Protein AF-D8M605-F1 (afdb_monomer_lite)

Sequence (343 aa):
MASWNVVLSNTRIIENRLQSKLQLYSSAIRNFDISCPNIEKQSEDIENMCESIQTMIRNYVTSLDELVKIADYQADPKYNSIIERQKAVLVDFRKDFNRINDILSLKRERQQLLHPQHVHSFSIDCFLFLISSMSSEDSDVKALLKERGAVHASLQMADSYLDRAAESHSLLVNQRKRLESSRSKVLSVFTRLPMVNELMRKIGDKKTRDNLIVAVVMACCIFFCIWYILHSLLFYTNMRQIAYYTSQEQINDVAFHRLDQLPDSLRNHFVRLVHFGPIVDQTGQMDLHSPQSLKVLSSHRDQRGNLHNSRLALDQSLVVLEICQMSRFHASHRCLGTRNMAS

Structure (mmCIF, N/CA/C/O backbone):
data_AF-D8M605-F1
#
_entry.id   AF-D8M605-F1
#
loop_
_atom_site.group_PDB
_atom_site.id
_atom_site.type_symbol
_atom_site.label_atom_id
_atom_site.label_alt_id
_atom_site.label_comp_id
_atom_site.label_asym_id
_atom_site.label_entity_id
_atom_site.label_seq_id
_atom_site.pdbx_PDB_ins_code
_atom_site.Cartn_x
_atom_site.Cartn_y
_atom_site.Cartn_z
_atom_site.occupancy
_atom_site.B_iso_or_equiv
_atom_site.auth_seq_id
_atom_site.auth_comp_id
_atom_site.auth_asym_id
_atom_site.auth_atom_id
_atom_site.pdbx_PDB_model_num
ATOM 1 N N . MET A 1 1 ? 13.457 -9.485 33.487 1.00 49.69 1 MET A N 1
ATOM 2 C CA . MET A 1 1 ? 12.447 -9.122 32.468 1.00 49.69 1 MET A CA 1
ATOM 3 C C . MET A 1 1 ? 12.693 -7.675 32.084 1.00 49.69 1 MET A C 1
ATOM 5 O O . MET A 1 1 ? 12.808 -6.852 32.986 1.00 49.69 1 MET A O 1
ATOM 9 N N . ALA A 1 2 ? 12.905 -7.377 30.799 1.00 65.62 2 ALA A N 1
ATOM 10 C CA . ALA A 1 2 ? 13.157 -6.005 30.361 1.00 65.62 2 ALA A CA 1
ATOM 11 C C . ALA A 1 2 ? 11.933 -5.130 30.667 1.00 65.62 2 ALA A C 1
ATOM 13 O O . ALA A 1 2 ? 10.797 -5.552 30.463 1.00 65.62 2 ALA A O 1
ATOM 14 N N . SER A 1 3 ? 12.160 -3.924 31.189 1.00 82.62 3 SER A N 1
ATOM 15 C CA . SER A 1 3 ? 11.076 -2.969 31.432 1.00 82.62 3 SER A CA 1
ATOM 16 C C . SER A 1 3 ? 10.452 -2.557 30.096 1.00 82.62 3 SER A C 1
ATOM 18 O O . SER A 1 3 ? 11.183 -2.232 29.160 1.00 82.62 3 SER A O 1
ATOM 20 N N . TRP A 1 4 ? 9.117 -2.516 30.017 1.00 85.06 4 TRP A N 1
ATOM 21 C CA . TRP A 1 4 ? 8.347 -2.047 28.852 1.00 85.06 4 TRP A CA 1
ATOM 22 C C . TRP A 1 4 ? 8.935 -0.776 28.218 1.00 85.06 4 TRP A C 1
ATOM 24 O O . TRP A 1 4 ? 9.101 -0.679 27.003 1.00 85.06 4 TRP A O 1
ATOM 34 N N . ASN A 1 5 ? 9.317 0.189 29.059 1.00 87.19 5 ASN A N 1
ATOM 35 C CA . ASN A 1 5 ? 9.860 1.469 28.613 1.00 87.19 5 ASN A CA 1
ATOM 36 C C . ASN A 1 5 ? 11.203 1.332 27.882 1.00 87.19 5 ASN A C 1
ATOM 38 O O . ASN A 1 5 ? 11.481 2.114 26.976 1.00 87.19 5 ASN A O 1
ATOM 42 N N . VAL A 1 6 ? 12.017 0.339 28.250 1.00 88.75 6 VAL A N 1
ATOM 43 C CA . VAL A 1 6 ? 13.312 0.057 27.612 1.00 88.75 6 VAL A CA 1
ATOM 44 C C . VAL A 1 6 ? 13.105 -0.558 26.231 1.00 88.75 6 VAL A C 1
ATOM 46 O O . VAL A 1 6 ? 13.770 -0.171 25.274 1.00 88.75 6 VAL A O 1
ATOM 49 N N . VAL A 1 7 ? 12.147 -1.475 26.095 1.00 87.50 7 VAL A N 1
ATOM 50 C CA . VAL A 1 7 ? 11.837 -2.082 24.793 1.00 87.50 7 VAL A CA 1
ATOM 51 C C . VAL A 1 7 ? 11.191 -1.047 23.865 1.00 87.50 7 VAL A C 1
ATOM 53 O O . VAL A 1 7 ? 11.544 -0.961 22.689 1.00 87.50 7 VAL A O 1
ATOM 56 N N . LEU A 1 8 ? 10.316 -0.184 24.391 1.00 87.69 8 LEU A N 1
ATOM 57 C CA . LEU A 1 8 ? 9.688 0.883 23.612 1.00 87.69 8 LEU A CA 1
ATOM 58 C C . LEU A 1 8 ? 10.700 1.946 23.162 1.00 87.69 8 LEU A C 1
ATOM 60 O O . LEU A 1 8 ? 10.629 2.415 22.026 1.00 87.69 8 LEU A O 1
ATOM 64 N N . SER A 1 9 ? 11.647 2.332 24.022 1.00 90.06 9 SER A N 1
ATOM 65 C CA . SER A 1 9 ? 12.699 3.278 23.638 1.00 90.06 9 SER A CA 1
ATOM 66 C C . SER A 1 9 ? 13.622 2.679 22.577 1.00 90.06 9 SER A C 1
ATOM 68 O O . SER A 1 9 ? 13.905 3.347 21.583 1.00 90.06 9 SER A O 1
ATOM 70 N N . ASN A 1 10 ? 14.001 1.406 22.718 1.00 89.50 10 ASN A N 1
ATOM 71 C CA . ASN A 1 10 ? 14.773 0.687 21.708 1.00 89.50 10 ASN A CA 1
ATOM 72 C C . ASN A 1 10 ? 14.023 0.610 20.366 1.00 89.50 10 ASN A C 1
ATOM 74 O O . ASN A 1 10 ? 14.581 0.935 19.320 1.00 89.50 10 ASN A O 1
ATOM 78 N N . THR A 1 11 ? 12.728 0.288 20.401 1.00 89.75 11 THR A N 1
ATOM 79 C CA . THR A 1 11 ? 11.861 0.239 19.212 1.00 89.75 11 THR A CA 1
ATOM 80 C C . THR A 1 11 ? 11.834 1.590 18.488 1.00 89.75 11 THR A C 1
ATOM 82 O O . THR A 1 11 ? 12.032 1.644 17.276 1.00 89.75 11 THR A O 1
ATOM 85 N N . ARG A 1 12 ? 11.709 2.705 19.222 1.00 90.62 12 ARG A N 1
ATOM 86 C CA . ARG A 1 12 ? 11.755 4.067 18.650 1.00 90.62 12 ARG A CA 1
ATOM 87 C C . ARG A 1 12 ? 13.121 4.435 18.067 1.00 90.62 12 ARG A C 1
ATOM 89 O O . ARG A 1 12 ? 13.201 5.151 17.073 1.00 90.62 12 ARG A O 1
ATOM 96 N N . ILE A 1 13 ? 14.212 3.966 18.672 1.00 92.31 13 ILE A N 1
ATOM 97 C CA . ILE A 1 13 ? 15.561 4.169 18.125 1.00 92.31 13 ILE A CA 1
ATOM 98 C C . ILE A 1 13 ? 15.696 3.429 16.790 1.00 92.31 13 ILE A C 1
ATOM 100 O O . ILE A 1 13 ? 16.228 3.991 15.832 1.00 92.31 13 ILE A O 1
ATOM 104 N N . ILE A 1 14 ? 15.196 2.193 16.707 1.00 91.06 14 ILE A N 1
ATOM 105 C CA . ILE A 1 14 ? 15.191 1.413 15.465 1.00 91.06 14 ILE A CA 1
ATOM 106 C C . ILE A 1 14 ? 14.318 2.098 14.403 1.00 91.06 14 ILE A C 1
ATOM 108 O O . ILE A 1 14 ? 14.777 2.247 13.274 1.00 91.06 14 ILE A O 1
ATOM 112 N N . GLU A 1 15 ? 13.127 2.586 14.767 1.00 92.56 15 GLU A N 1
ATOM 113 C CA . GLU A 1 15 ? 12.230 3.372 13.899 1.00 92.56 15 GLU A CA 1
ATOM 114 C C . GLU A 1 15 ? 12.955 4.577 13.275 1.00 92.56 15 GLU A C 1
ATOM 116 O O . GLU A 1 15 ? 13.012 4.703 12.051 1.00 92.56 15 GLU A O 1
ATOM 121 N N . ASN A 1 16 ? 13.601 5.411 14.095 1.00 94.38 16 ASN A N 1
ATOM 122 C CA . ASN A 1 16 ? 14.332 6.587 13.612 1.00 94.38 16 ASN A CA 1
ATOM 123 C C . ASN A 1 16 ? 15.490 6.209 12.676 1.00 94.38 16 ASN A C 1
ATOM 125 O O . ASN A 1 16 ? 15.710 6.847 11.646 1.00 94.38 16 ASN A O 1
ATOM 129 N N . ARG A 1 17 ? 16.241 5.153 13.011 1.00 93.06 17 ARG A N 1
ATOM 130 C CA . ARG A 1 17 ? 17.347 4.672 12.166 1.00 93.06 17 ARG A CA 1
ATOM 131 C C . ARG A 1 17 ? 16.836 4.124 10.836 1.00 93.06 17 ARG A C 1
ATOM 133 O O . ARG A 1 17 ? 17.469 4.358 9.806 1.00 93.06 17 ARG A O 1
ATOM 140 N N . LEU A 1 18 ? 15.705 3.422 10.854 1.00 93.25 18 LEU A N 1
ATOM 141 C CA . LEU A 1 18 ? 15.059 2.883 9.664 1.00 93.25 18 LEU A CA 1
ATOM 142 C C . LEU A 1 18 ? 14.582 4.010 8.744 1.00 93.25 18 LEU A C 1
ATOM 144 O O . LEU A 1 18 ? 14.867 3.973 7.549 1.00 93.25 18 LEU A O 1
ATOM 148 N N . GLN A 1 19 ? 13.956 5.046 9.303 1.00 94.31 19 GLN A N 1
ATOM 149 C CA . GLN A 1 19 ? 13.522 6.220 8.549 1.00 94.31 19 GLN A CA 1
ATOM 150 C C . GLN A 1 19 ? 14.700 6.930 7.866 1.00 94.31 19 GLN A C 1
ATOM 152 O O . GLN A 1 19 ? 14.645 7.185 6.661 1.00 94.31 19 GLN A O 1
ATOM 157 N N . SER A 1 20 ? 15.794 7.183 8.589 1.00 93.44 20 SER A N 1
ATOM 158 C CA . SER A 1 20 ? 16.991 7.806 8.010 1.00 93.44 20 SER A CA 1
ATOM 159 C C . SER A 1 20 ? 17.604 6.954 6.896 1.00 93.44 20 SER A C 1
ATOM 161 O O . SER A 1 20 ? 17.933 7.478 5.832 1.00 93.44 20 SER A O 1
ATOM 163 N N . LYS A 1 21 ? 17.719 5.629 7.080 1.00 91.56 21 LYS A N 1
ATOM 164 C CA . LYS A 1 21 ? 18.246 4.755 6.019 1.00 91.56 21 LYS A CA 1
ATOM 165 C C . LYS A 1 21 ? 17.322 4.672 4.808 1.00 91.56 21 LYS A C 1
ATOM 167 O O . LYS A 1 21 ? 17.828 4.642 3.694 1.00 91.56 21 LYS A O 1
ATOM 172 N N . LEU A 1 22 ? 16.002 4.683 4.989 1.00 92.50 22 LEU A N 1
ATOM 173 C CA . LEU A 1 22 ? 15.051 4.724 3.872 1.00 92.50 22 LEU A CA 1
ATOM 174 C C . LEU A 1 22 ? 15.168 6.023 3.066 1.00 92.50 22 LEU A C 1
ATOM 176 O O . LEU A 1 22 ? 15.086 5.990 1.838 1.00 92.50 22 LEU A O 1
ATOM 180 N N . GLN A 1 23 ? 15.413 7.158 3.725 1.00 93.06 23 GLN A N 1
ATOM 181 C CA . GLN A 1 23 ? 15.676 8.424 3.036 1.00 93.06 23 GLN A CA 1
ATOM 182 C C . GLN A 1 23 ? 16.974 8.368 2.226 1.00 93.06 23 GLN A C 1
ATOM 184 O O . GLN A 1 23 ? 16.974 8.749 1.053 1.00 93.06 23 GLN A O 1
ATOM 189 N N . LEU A 1 24 ? 18.050 7.838 2.817 1.00 89.81 24 LEU A N 1
ATOM 190 C CA . LEU A 1 24 ? 19.321 7.637 2.119 1.00 89.81 24 LEU A CA 1
ATOM 191 C C . LEU A 1 24 ? 19.155 6.690 0.928 1.00 89.81 24 LEU A C 1
ATOM 193 O O . LEU A 1 24 ? 19.567 7.033 -0.174 1.00 89.81 24 LEU A O 1
ATOM 197 N N . TYR A 1 25 ? 18.459 5.571 1.111 1.00 91.25 25 TYR A N 1
ATOM 198 C CA . TYR A 1 25 ? 18.169 4.602 0.056 1.00 91.25 25 TYR A CA 1
ATOM 199 C C . TYR A 1 25 ? 17.346 5.215 -1.085 1.00 91.25 25 TYR A C 1
ATOM 201 O O . TYR A 1 25 ? 17.694 5.088 -2.256 1.00 91.25 25 TYR A O 1
ATOM 209 N N . SER A 1 26 ? 16.307 5.988 -0.756 1.00 92.06 26 SER A N 1
ATOM 210 C CA . SER A 1 26 ? 15.530 6.749 -1.739 1.00 92.06 26 SER A CA 1
ATOM 211 C C . SER A 1 26 ? 16.385 7.764 -2.506 1.00 92.06 26 SER A C 1
ATOM 213 O O . SER A 1 26 ? 16.163 7.978 -3.700 1.00 92.06 26 SER A O 1
ATOM 215 N N . SER A 1 27 ? 17.337 8.419 -1.836 1.00 89.62 27 SER A N 1
ATOM 216 C CA . SER A 1 27 ? 18.244 9.380 -2.472 1.00 89.62 27 SER A CA 1
ATOM 217 C C . SER A 1 27 ? 19.280 8.690 -3.366 1.00 89.62 27 SER A C 1
ATOM 219 O O . SER A 1 27 ? 19.490 9.131 -4.493 1.00 89.62 27 SER A O 1
ATOM 221 N N . ALA A 1 28 ? 19.826 7.553 -2.924 1.00 86.31 28 ALA A N 1
ATOM 222 C CA . ALA A 1 28 ? 20.747 6.724 -3.692 1.00 86.31 28 ALA A CA 1
ATOM 223 C C . ALA A 1 28 ? 20.078 6.227 -4.978 1.00 86.31 28 ALA A C 1
ATOM 225 O O . ALA A 1 28 ? 20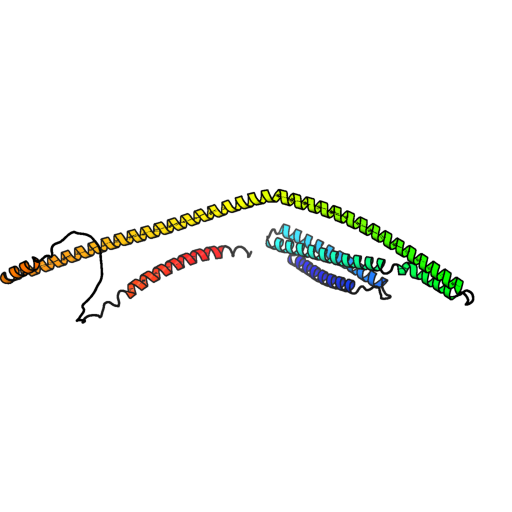.619 6.391 -6.064 1.00 86.31 28 ALA A O 1
ATOM 226 N N . ILE A 1 29 ? 18.837 5.745 -4.882 1.00 86.12 29 ILE A N 1
ATOM 227 C CA . ILE A 1 29 ? 18.073 5.295 -6.050 1.00 86.12 29 ILE A CA 1
ATOM 228 C C . ILE A 1 29 ? 17.719 6.451 -6.975 1.00 86.12 29 ILE A C 1
ATOM 230 O O . ILE A 1 29 ? 17.700 6.262 -8.187 1.00 86.12 29 ILE A O 1
ATOM 234 N N . ARG A 1 30 ? 17.443 7.654 -6.462 1.00 83.94 30 ARG A N 1
ATOM 235 C CA . ARG A 1 30 ? 17.216 8.830 -7.318 1.00 83.94 30 ARG A CA 1
ATOM 236 C C . ARG A 1 30 ? 18.465 9.195 -8.116 1.00 83.94 30 ARG A C 1
ATOM 238 O O . ARG A 1 30 ? 18.337 9.369 -9.325 1.00 83.94 30 ARG A O 1
ATOM 245 N N . ASN A 1 31 ? 19.619 9.215 -7.454 1.00 79.44 31 ASN A N 1
ATOM 246 C CA . ASN A 1 31 ? 20.921 9.558 -8.031 1.00 79.44 31 ASN A CA 1
ATOM 247 C C . ASN A 1 31 ? 21.552 8.429 -8.853 1.00 79.44 31 ASN A C 1
ATOM 249 O O . ASN A 1 31 ? 22.548 8.664 -9.525 1.00 79.44 31 ASN A O 1
ATOM 253 N N . PHE A 1 32 ? 20.976 7.226 -8.807 1.00 73.12 32 PHE A N 1
ATOM 254 C CA . PHE A 1 32 ? 21.374 6.108 -9.647 1.00 73.12 32 PHE A CA 1
ATOM 255 C C . PHE A 1 32 ? 21.159 6.468 -11.124 1.00 73.12 32 PHE A C 1
ATOM 257 O O . PHE A 1 32 ? 20.028 6.416 -11.636 1.00 73.12 32 PHE A O 1
ATOM 264 N N . ASP A 1 33 ? 22.260 6.871 -11.757 1.00 64.88 33 ASP A N 1
ATOM 265 C CA . ASP A 1 33 ? 22.427 7.124 -13.183 1.00 64.88 33 ASP A CA 1
ATOM 266 C C . ASP A 1 33 ? 23.610 6.284 -13.685 1.00 64.88 33 ASP A C 1
ATOM 268 O O . ASP A 1 33 ? 24.714 6.316 -13.138 1.00 64.88 33 ASP A O 1
ATOM 272 N N . ILE A 1 34 ? 23.339 5.487 -14.713 1.00 58.81 34 ILE A N 1
ATOM 273 C CA . ILE A 1 34 ? 24.230 4.456 -15.257 1.00 58.81 34 ILE A CA 1
ATOM 274 C C . ILE A 1 34 ? 25.193 5.034 -16.309 1.00 58.81 34 ILE A C 1
ATOM 276 O O . ILE A 1 34 ? 26.087 4.339 -16.772 1.00 58.81 34 ILE A O 1
ATOM 280 N N . SER A 1 35 ? 25.101 6.331 -16.624 1.00 59.00 35 SER A N 1
ATOM 281 C CA . SER A 1 35 ? 26.030 7.005 -17.550 1.00 59.00 35 SER A CA 1
ATOM 282 C C . SER A 1 35 ? 27.458 7.190 -16.995 1.00 59.00 35 SER A C 1
ATOM 284 O O . SER A 1 35 ? 28.345 7.648 -17.711 1.00 59.00 35 SER A O 1
ATOM 286 N N . CYS A 1 36 ? 27.701 6.853 -15.723 1.00 50.09 36 CYS A N 1
ATOM 287 C CA . CYS A 1 36 ? 29.002 6.990 -15.065 1.00 50.09 36 CYS A CA 1
ATOM 288 C C . CYS A 1 36 ? 29.782 5.660 -15.072 1.00 50.09 36 CYS A C 1
ATOM 290 O O . CYS A 1 36 ? 29.192 4.628 -14.776 1.00 50.09 36 CYS A O 1
ATOM 292 N N . PRO A 1 37 ? 31.114 5.652 -15.265 1.00 54.44 37 PRO A N 1
ATOM 293 C CA . PRO A 1 37 ? 31.939 4.436 -15.402 1.00 54.44 37 PRO A CA 1
ATOM 294 C C . PRO A 1 37 ? 32.063 3.559 -14.133 1.00 54.44 37 PRO A C 1
ATOM 296 O O . PRO A 1 37 ? 32.884 2.650 -14.089 1.00 54.44 37 PRO A O 1
ATOM 299 N N . ASN A 1 38 ? 31.271 3.814 -13.087 1.00 61.34 38 ASN A N 1
ATOM 300 C CA . ASN A 1 38 ? 31.336 3.145 -11.782 1.00 61.34 38 ASN A CA 1
ATOM 301 C C . ASN A 1 38 ? 30.000 2.463 -11.412 1.00 61.34 38 ASN A C 1
ATOM 303 O O . ASN A 1 38 ? 29.504 2.613 -10.293 1.00 61.34 38 ASN A O 1
ATOM 307 N N . ILE A 1 39 ? 29.382 1.776 -12.379 1.00 65.94 39 ILE A N 1
ATOM 308 C CA . ILE A 1 39 ? 28.058 1.136 -12.247 1.00 65.94 39 ILE A CA 1
ATOM 309 C C . ILE A 1 39 ? 28.094 -0.020 -11.239 1.00 65.94 39 ILE A C 1
ATOM 311 O O . ILE A 1 39 ? 27.183 -0.151 -10.426 1.00 65.94 39 ILE A O 1
ATOM 315 N N . GLU A 1 40 ? 29.152 -0.833 -11.271 1.00 68.56 40 GLU A N 1
ATOM 316 C CA . GLU A 1 40 ? 29.267 -2.051 -10.459 1.00 68.56 40 GLU A CA 1
ATOM 317 C C . GLU A 1 40 ? 29.296 -1.727 -8.959 1.00 68.56 40 GLU A C 1
ATOM 319 O O . GLU A 1 40 ? 28.450 -2.222 -8.214 1.00 68.56 40 GLU A O 1
ATOM 324 N N . LYS A 1 41 ? 30.143 -0.773 -8.540 1.00 73.62 41 LYS A N 1
ATOM 325 C CA . LYS A 1 41 ? 30.216 -0.322 -7.138 1.00 73.62 41 LYS A CA 1
ATOM 326 C C . LYS A 1 41 ? 28.923 0.341 -6.658 1.00 73.62 41 LYS A C 1
ATOM 328 O O . LYS A 1 41 ? 28.468 0.059 -5.559 1.00 73.62 41 LYS A O 1
ATOM 333 N N . GLN A 1 42 ? 28.289 1.180 -7.485 1.00 74.81 42 GLN A N 1
ATOM 334 C CA . GLN A 1 42 ? 26.993 1.775 -7.124 1.00 74.81 42 GLN A CA 1
ATOM 335 C C . GLN A 1 42 ? 25.890 0.721 -6.971 1.00 74.81 42 GLN A C 1
ATOM 337 O O . GLN A 1 42 ? 25.014 0.877 -6.123 1.00 74.81 42 GLN A O 1
ATOM 342 N N . SER A 1 43 ? 25.908 -0.336 -7.789 1.00 77.06 43 SER A N 1
ATOM 343 C CA . SER A 1 43 ? 24.935 -1.423 -7.666 1.00 77.06 43 SER A CA 1
ATOM 344 C C . SER A 1 43 ? 25.132 -2.215 -6.371 1.00 77.06 43 SER A C 1
ATOM 346 O O . SER A 1 43 ? 24.156 -2.480 -5.671 1.00 77.06 43 SER A O 1
ATOM 348 N N . GLU A 1 44 ? 26.387 -2.479 -6.004 1.00 81.12 44 GLU A N 1
ATOM 349 C CA . GLU A 1 44 ? 26.759 -3.169 -4.769 1.00 81.12 44 GLU A CA 1
ATOM 350 C C . GLU A 1 44 ? 26.365 -2.344 -3.531 1.00 81.12 44 GLU A C 1
ATOM 352 O O . GLU A 1 44 ? 25.748 -2.863 -2.603 1.00 81.12 44 GLU A O 1
ATOM 357 N N . ASP A 1 45 ? 26.606 -1.029 -3.544 1.00 84.56 45 ASP A N 1
ATOM 358 C CA . ASP A 1 45 ? 26.212 -0.123 -2.458 1.00 84.56 45 ASP A CA 1
ATOM 359 C C . ASP A 1 45 ? 24.688 -0.095 -2.232 1.00 84.56 45 ASP A C 1
ATOM 361 O O . ASP A 1 45 ? 24.213 -0.085 -1.090 1.00 84.56 45 ASP A O 1
ATOM 365 N N . ILE A 1 46 ? 23.900 -0.110 -3.313 1.00 86.06 46 ILE A N 1
ATOM 366 C CA . ILE A 1 46 ? 22.431 -0.143 -3.252 1.00 86.06 46 ILE A CA 1
ATOM 367 C C . ILE A 1 46 ? 21.939 -1.487 -2.700 1.00 86.06 46 ILE A C 1
ATOM 369 O O . ILE A 1 46 ? 21.019 -1.513 -1.876 1.00 86.06 46 ILE A O 1
ATOM 373 N N . GLU A 1 47 ? 22.549 -2.596 -3.112 1.00 87.44 47 GLU A N 1
ATOM 374 C CA . GLU A 1 47 ? 22.203 -3.937 -2.631 1.00 87.44 47 GLU A CA 1
ATOM 375 C C . GLU A 1 47 ? 22.561 -4.114 -1.148 1.00 87.44 47 GLU A C 1
ATOM 377 O O . GLU A 1 47 ? 21.716 -4.551 -0.359 1.00 87.44 47 GLU A O 1
ATOM 382 N N . ASN A 1 48 ? 23.727 -3.624 -0.726 1.00 89.62 48 ASN A N 1
ATOM 383 C CA . ASN A 1 48 ? 24.138 -3.574 0.678 1.00 89.62 48 ASN A CA 1
ATOM 384 C C . ASN A 1 48 ? 23.168 -2.738 1.534 1.00 89.62 48 ASN A C 1
ATOM 386 O O . ASN A 1 48 ? 22.786 -3.133 2.642 1.00 89.62 48 ASN A O 1
ATOM 390 N N . MET A 1 49 ? 22.711 -1.585 1.029 1.00 88.88 49 MET A N 1
ATOM 391 C CA . MET A 1 49 ? 21.683 -0.781 1.702 1.00 88.88 49 MET A CA 1
ATOM 392 C C . MET A 1 49 ? 20.348 -1.527 1.816 1.00 88.88 49 MET A C 1
ATOM 394 O O . MET A 1 49 ? 19.703 -1.462 2.868 1.00 88.88 49 MET A O 1
ATOM 398 N N . CYS A 1 50 ? 19.943 -2.249 0.769 1.00 90.12 50 CYS A N 1
ATOM 399 C CA . CYS A 1 50 ? 18.723 -3.050 0.747 1.00 90.12 50 CYS A CA 1
ATOM 400 C C . CYS A 1 50 ? 18.753 -4.143 1.827 1.00 90.12 50 CYS A C 1
ATOM 402 O O . CYS A 1 50 ? 17.834 -4.229 2.649 1.00 90.12 50 CYS A O 1
ATOM 404 N N . GLU A 1 51 ? 19.838 -4.915 1.906 1.00 92.00 51 GLU A N 1
ATOM 405 C CA . GLU A 1 51 ? 20.014 -5.945 2.934 1.00 92.00 51 GLU A CA 1
ATOM 406 C C . GLU A 1 51 ? 20.044 -5.338 4.348 1.00 92.00 51 GLU A C 1
ATOM 408 O O . GLU A 1 51 ? 19.383 -5.819 5.278 1.00 92.00 51 GLU A O 1
ATOM 413 N N . SER A 1 52 ? 20.730 -4.205 4.511 1.00 92.00 52 SER A N 1
ATOM 414 C CA . SER A 1 52 ? 20.786 -3.477 5.780 1.00 92.00 52 SER A CA 1
ATOM 415 C C . SER A 1 52 ? 19.414 -2.965 6.245 1.00 92.00 52 SER A C 1
ATOM 417 O O . SER A 1 52 ? 19.134 -2.915 7.445 1.00 92.00 52 SER A O 1
ATOM 419 N N . ILE A 1 53 ? 18.530 -2.582 5.321 1.00 93.06 53 ILE A N 1
ATOM 420 C CA . ILE A 1 53 ? 17.154 -2.184 5.642 1.00 93.06 53 ILE A CA 1
ATOM 421 C C . ILE A 1 53 ? 16.310 -3.409 6.003 1.00 93.06 53 ILE A C 1
ATOM 423 O O . ILE A 1 53 ? 15.592 -3.376 7.002 1.00 93.06 53 ILE A O 1
ATOM 427 N N . GLN A 1 54 ? 16.430 -4.512 5.258 1.00 93.06 54 GLN A N 1
ATOM 428 C CA . GLN A 1 54 ? 15.694 -5.745 5.557 1.00 93.06 54 GLN A CA 1
ATOM 429 C C . GLN A 1 54 ? 16.033 -6.303 6.941 1.00 93.06 54 GLN A C 1
ATOM 431 O O . GLN A 1 54 ? 15.136 -6.701 7.686 1.00 93.06 54 GLN A O 1
ATOM 436 N N . THR A 1 55 ? 17.314 -6.311 7.308 1.00 93.62 55 THR A N 1
ATOM 437 C CA . THR A 1 55 ? 17.761 -6.745 8.640 1.00 93.62 55 THR A CA 1
ATOM 438 C C . THR A 1 55 ? 17.202 -5.847 9.745 1.00 93.62 55 THR A C 1
ATOM 440 O O . THR A 1 55 ? 16.707 -6.357 10.747 1.00 93.62 55 THR A O 1
ATOM 443 N N . MET A 1 56 ? 17.165 -4.523 9.552 1.00 91.19 56 MET A N 1
ATOM 444 C CA . MET A 1 56 ? 16.544 -3.612 10.524 1.00 91.19 56 MET A CA 1
ATOM 445 C C . MET A 1 56 ? 15.026 -3.789 10.638 1.00 91.19 56 MET A C 1
ATOM 447 O O . MET A 1 56 ? 14.508 -3.735 11.750 1.00 91.19 56 MET A O 1
ATOM 451 N N . ILE A 1 57 ? 14.317 -4.047 9.534 1.00 93.75 57 ILE A N 1
ATOM 452 C CA . ILE A 1 57 ? 12.882 -4.371 9.572 1.00 93.75 57 ILE A CA 1
ATOM 453 C C . ILE A 1 57 ? 12.653 -5.654 10.380 1.00 93.75 57 ILE A C 1
ATOM 455 O O . ILE A 1 57 ? 11.762 -5.683 11.224 1.00 93.75 57 ILE A O 1
ATOM 459 N N . ARG A 1 58 ? 13.470 -6.698 10.179 1.00 93.12 58 ARG A N 1
ATOM 460 C CA . ARG A 1 58 ? 13.390 -7.935 10.981 1.00 93.12 58 ARG A CA 1
ATOM 461 C C . ARG A 1 58 ? 13.618 -7.651 12.466 1.00 93.12 58 ARG A C 1
ATOM 463 O O . ARG A 1 58 ? 12.826 -8.096 13.286 1.00 93.12 58 ARG A O 1
ATOM 470 N N . ASN A 1 59 ? 14.634 -6.857 12.801 1.00 92.50 59 ASN A N 1
ATOM 471 C CA . ASN A 1 59 ? 14.918 -6.484 14.188 1.00 92.50 59 ASN A CA 1
ATOM 472 C C . ASN A 1 59 ? 13.763 -5.694 14.822 1.00 92.50 59 ASN A C 1
ATOM 474 O O . ASN A 1 59 ? 13.432 -5.933 15.980 1.00 92.50 59 ASN A O 1
ATOM 478 N N . TYR A 1 60 ? 13.122 -4.800 14.061 1.00 92.88 60 TYR A N 1
ATOM 479 C CA . TYR A 1 60 ? 11.943 -4.060 14.513 1.00 92.88 60 TYR A CA 1
ATOM 480 C C . TYR A 1 60 ? 10.748 -4.991 14.768 1.00 92.88 60 TYR A C 1
ATOM 482 O O . TYR A 1 60 ? 10.062 -4.851 15.775 1.00 92.88 60 TYR A O 1
ATOM 490 N N . VAL A 1 61 ? 10.523 -5.989 13.904 1.00 93.31 61 VAL A N 1
ATOM 491 C CA . VAL A 1 61 ? 9.492 -7.020 14.125 1.00 93.31 61 VAL A CA 1
ATOM 492 C C . VAL A 1 61 ? 9.761 -7.795 15.415 1.00 93.31 61 VAL A C 1
ATOM 494 O O . VAL A 1 61 ? 8.841 -7.968 16.209 1.00 93.31 61 VAL A O 1
ATOM 497 N N . THR A 1 62 ? 11.007 -8.208 15.661 1.00 92.69 62 THR A N 1
ATOM 498 C CA . THR A 1 62 ? 11.378 -8.907 16.900 1.00 92.69 62 THR A CA 1
ATOM 499 C C . THR A 1 62 ? 11.136 -8.036 18.135 1.00 92.69 62 THR A C 1
ATOM 501 O O . THR A 1 62 ? 10.539 -8.506 19.099 1.00 92.69 62 THR A O 1
ATOM 504 N N . SER A 1 63 ? 11.511 -6.749 18.103 1.00 89.94 63 SER A N 1
ATOM 505 C CA . SER A 1 63 ? 11.240 -5.839 19.226 1.00 89.94 63 SER A CA 1
ATOM 506 C C . SER A 1 63 ? 9.745 -5.579 19.436 1.00 89.94 63 SER A C 1
ATOM 508 O O . SER A 1 63 ? 9.304 -5.419 20.572 1.00 89.94 63 SER A O 1
ATOM 510 N N . LEU A 1 64 ? 8.941 -5.569 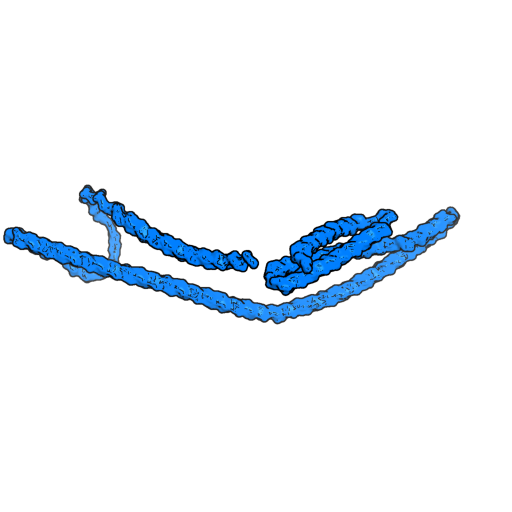18.365 1.00 90.31 64 LEU A N 1
ATOM 511 C CA . LEU A 1 64 ? 7.484 -5.474 18.480 1.00 90.31 64 LEU A CA 1
ATOM 512 C C . LEU A 1 64 ? 6.865 -6.728 19.094 1.00 90.31 64 LEU A C 1
ATOM 514 O O . LEU A 1 64 ? 5.952 -6.602 19.903 1.00 90.31 64 LEU A O 1
ATOM 518 N N . ASP A 1 65 ? 7.351 -7.916 18.743 1.00 90.31 65 ASP A N 1
ATOM 519 C CA . ASP A 1 65 ? 6.892 -9.174 19.338 1.00 90.31 65 ASP A CA 1
ATOM 520 C C . ASP A 1 65 ? 7.194 -9.226 20.847 1.00 90.31 65 ASP A C 1
ATOM 522 O O . ASP A 1 65 ? 6.348 -9.629 21.645 1.00 90.31 65 ASP A O 1
ATOM 526 N N . GLU A 1 66 ? 8.358 -8.720 21.267 1.00 89.56 66 GLU A N 1
ATOM 527 C CA . GLU A 1 66 ? 8.684 -8.543 22.687 1.00 89.56 66 GLU A CA 1
ATOM 528 C C . GLU A 1 66 ? 7.731 -7.564 23.392 1.00 89.56 66 GLU A C 1
ATOM 530 O O . GLU A 1 66 ? 7.287 -7.845 24.506 1.00 89.56 66 GLU A O 1
ATOM 535 N N . LEU A 1 67 ? 7.364 -6.446 22.750 1.00 87.12 67 LEU A N 1
ATOM 536 C CA . LEU A 1 67 ? 6.363 -5.522 23.296 1.00 87.12 67 LEU A CA 1
ATOM 537 C C . LEU A 1 67 ? 4.991 -6.186 23.421 1.00 87.12 67 LEU A C 1
ATOM 539 O O . LEU A 1 67 ? 4.353 -6.057 24.461 1.00 87.12 67 LEU A O 1
ATOM 543 N N . VAL A 1 68 ? 4.544 -6.925 22.406 1.00 89.12 68 VAL A N 1
ATOM 544 C CA . VAL A 1 68 ? 3.258 -7.638 22.450 1.00 89.12 68 VAL A CA 1
ATOM 545 C C . VAL A 1 68 ? 3.227 -8.620 23.622 1.00 89.12 68 VAL A C 1
ATOM 547 O O . VAL A 1 68 ? 2.303 -8.564 24.428 1.00 89.12 68 VAL A O 1
ATOM 550 N N . LYS A 1 69 ? 4.285 -9.420 23.805 1.00 88.50 69 LYS A N 1
ATOM 551 C CA . LYS A 1 69 ? 4.403 -10.363 24.932 1.00 88.50 69 LYS A CA 1
ATOM 552 C C . LYS A 1 69 ? 4.310 -9.685 26.301 1.00 88.50 69 LYS A C 1
ATOM 554 O O . LYS A 1 69 ? 3.704 -10.234 27.218 1.00 88.50 69 LYS A O 1
ATOM 559 N N . ILE A 1 70 ? 4.914 -8.505 26.461 1.00 85.38 70 ILE A N 1
ATOM 560 C CA . ILE A 1 70 ? 4.859 -7.749 27.723 1.00 85.38 70 ILE A CA 1
ATOM 561 C C . ILE A 1 70 ? 3.463 -7.140 27.935 1.00 85.38 70 ILE A C 1
ATOM 563 O O . ILE A 1 70 ? 2.963 -7.143 29.060 1.00 85.38 70 ILE A O 1
ATOM 567 N N . ALA A 1 71 ? 2.813 -6.649 26.876 1.00 85.31 71 ALA A N 1
ATOM 568 C CA . ALA A 1 71 ? 1.462 -6.096 26.966 1.00 85.31 71 ALA A CA 1
ATOM 569 C C . ALA A 1 71 ? 0.405 -7.157 27.294 1.00 85.31 71 ALA A C 1
ATOM 571 O O . ALA A 1 71 ? -0.470 -6.887 28.116 1.00 85.31 71 ALA A O 1
ATOM 572 N N . ASP A 1 72 ? 0.523 -8.362 26.729 1.00 84.31 72 ASP A N 1
ATOM 573 C CA . ASP A 1 72 ? -0.367 -9.488 27.036 1.00 84.31 72 ASP A CA 1
ATOM 574 C C . ASP A 1 72 ? -0.290 -9.887 28.521 1.00 84.31 72 ASP A C 1
ATOM 576 O O . ASP A 1 72 ? -1.292 -10.285 29.111 1.00 84.31 72 ASP A O 1
ATOM 580 N N . TYR A 1 73 ? 0.879 -9.725 29.155 1.00 82.56 73 TYR A N 1
ATOM 581 C CA . TYR A 1 73 ? 1.056 -9.966 30.591 1.00 82.56 73 TYR A CA 1
ATOM 582 C C . TYR A 1 73 ? 0.439 -8.864 31.472 1.00 82.56 73 TYR A C 1
ATOM 584 O O . TYR A 1 73 ? -0.055 -9.154 32.560 1.00 82.56 73 TYR A O 1
ATOM 592 N N . GLN A 1 74 ? 0.476 -7.601 31.033 1.00 77.88 74 GLN A N 1
ATOM 593 C CA . GLN A 1 74 ? 0.012 -6.456 31.829 1.00 77.88 74 GLN A CA 1
ATOM 594 C C . GLN A 1 74 ? -1.475 -6.112 31.640 1.00 77.88 74 GLN A C 1
ATOM 596 O O . GLN A 1 74 ? -2.042 -5.460 32.508 1.00 77.88 74 GLN A O 1
ATOM 601 N N . ALA A 1 75 ? -2.107 -6.535 30.539 1.00 75.19 75 ALA A N 1
ATOM 602 C CA . ALA A 1 75 ? -3.538 -6.368 30.237 1.00 75.19 75 ALA A CA 1
ATOM 603 C C . ALA A 1 75 ? -4.111 -4.926 30.311 1.00 75.19 75 ALA A C 1
ATOM 605 O O . ALA A 1 75 ? -5.329 -4.747 30.256 1.00 75.19 75 ALA A O 1
ATOM 606 N N . ASP A 1 76 ? -3.270 -3.885 30.369 1.00 76.56 76 ASP A N 1
ATOM 607 C CA . ASP A 1 76 ? -3.730 -2.492 30.365 1.00 76.56 76 ASP A CA 1
ATOM 608 C C . ASP A 1 76 ? -4.073 -2.001 28.940 1.00 76.56 76 ASP A C 1
ATOM 610 O O . ASP A 1 76 ? -3.263 -2.121 28.010 1.00 76.56 76 ASP A O 1
ATOM 614 N N . PRO A 1 77 ? -5.221 -1.321 28.740 1.00 79.31 77 PRO A N 1
ATOM 615 C CA . PRO A 1 77 ? -5.672 -0.856 27.421 1.00 79.31 77 PRO A CA 1
ATOM 616 C C . PRO A 1 77 ? -4.746 0.196 26.784 1.00 79.31 77 PRO A C 1
ATOM 618 O O . PRO A 1 77 ? -4.750 0.386 25.564 1.00 79.31 77 PRO A O 1
ATOM 621 N N . LYS A 1 78 ? -3.920 0.873 27.590 1.00 81.06 78 LYS A N 1
ATOM 622 C CA . LYS A 1 78 ? -2.949 1.874 27.124 1.00 81.06 78 LYS A CA 1
ATOM 623 C C . LYS A 1 78 ? -1.853 1.255 26.258 1.00 81.06 78 LYS A C 1
ATOM 625 O O . LYS A 1 78 ? -1.522 1.821 25.215 1.00 81.06 78 LYS A O 1
ATOM 630 N N . TYR A 1 79 ? -1.330 0.090 26.641 1.00 83.56 79 TYR A N 1
ATOM 631 C CA . TYR A 1 79 ? -0.267 -0.587 25.894 1.00 83.56 79 TYR A CA 1
ATOM 632 C C . TYR A 1 79 ? -0.756 -1.085 24.533 1.00 83.56 79 TYR A C 1
ATOM 634 O O . TYR A 1 79 ? -0.052 -0.921 23.536 1.00 83.56 79 TYR A O 1
ATOM 642 N N . ASN A 1 80 ? -2.005 -1.550 24.462 1.00 84.44 80 ASN A N 1
ATOM 643 C CA . ASN A 1 80 ? -2.629 -1.998 23.216 1.00 84.44 80 ASN A CA 1
ATOM 644 C C . ASN A 1 80 ? -2.702 -0.878 22.170 1.00 84.44 80 ASN A C 1
ATOM 646 O O . ASN A 1 80 ? -2.315 -1.081 21.023 1.00 84.44 80 ASN A O 1
ATOM 650 N N . SER A 1 81 ? -3.108 0.334 22.563 1.00 86.62 81 SER A N 1
ATOM 651 C CA . SER A 1 81 ? -3.168 1.474 21.631 1.00 86.62 81 SER A CA 1
ATOM 652 C C . SER A 1 81 ? -1.796 1.859 21.052 1.00 86.62 81 SER A C 1
ATOM 654 O O . SER A 1 81 ? -1.679 2.220 19.879 1.00 86.62 81 SER A O 1
ATOM 656 N N . ILE A 1 82 ? -0.737 1.744 21.860 1.00 88.62 82 ILE A N 1
ATOM 657 C CA . ILE A 1 82 ? 0.640 2.041 21.450 1.00 88.62 82 ILE A CA 1
ATOM 658 C C . ILE A 1 82 ? 1.154 0.952 20.506 1.00 88.62 82 ILE A C 1
ATOM 660 O O . ILE A 1 82 ? 1.787 1.272 19.501 1.00 88.62 82 ILE A O 1
ATOM 664 N N . ILE A 1 83 ? 0.852 -0.316 20.790 1.00 88.19 83 ILE A N 1
ATOM 665 C CA . ILE A 1 83 ? 1.214 -1.451 19.934 1.00 88.19 83 ILE A CA 1
ATOM 666 C C . ILE A 1 83 ? 0.545 -1.342 18.572 1.00 88.19 83 ILE A C 1
ATOM 668 O O . ILE A 1 83 ? 1.226 -1.481 17.560 1.00 88.19 83 ILE A O 1
ATOM 672 N N . GLU A 1 84 ? -0.756 -1.058 18.523 1.00 87.81 84 GLU A N 1
ATOM 673 C CA . GLU A 1 84 ? -1.477 -0.915 17.255 1.00 87.81 84 GLU A CA 1
ATOM 674 C C . GLU A 1 84 ? -0.882 0.205 16.395 1.00 87.81 84 GLU A C 1
ATOM 676 O O . GLU A 1 84 ? -0.676 0.031 15.193 1.00 87.81 84 GLU A O 1
ATOM 681 N N . ARG A 1 85 ? -0.477 1.318 17.018 1.00 91.38 85 ARG A N 1
ATOM 682 C CA . ARG A 1 85 ? 0.275 2.366 16.320 1.00 91.38 85 ARG A CA 1
ATOM 683 C C . ARG A 1 85 ? 1.610 1.852 15.779 1.00 91.38 85 ARG A C 1
ATOM 685 O O . ARG A 1 85 ? 1.941 2.131 14.633 1.00 91.38 85 ARG A O 1
ATOM 692 N N . GLN A 1 86 ? 2.393 1.139 16.582 1.00 90.06 86 GLN A N 1
ATOM 693 C CA . GLN A 1 86 ? 3.706 0.645 16.156 1.00 90.06 86 GLN A CA 1
ATOM 694 C C . GLN A 1 86 ? 3.596 -0.432 15.055 1.00 90.06 86 GLN A C 1
ATOM 696 O O . GLN A 1 86 ? 4.403 -0.461 14.127 1.00 90.06 86 GLN A O 1
ATOM 701 N N . LYS A 1 87 ? 2.541 -1.257 15.077 1.00 91.81 87 LYS A N 1
ATOM 702 C CA . LYS A 1 87 ? 2.196 -2.172 13.977 1.00 91.81 87 LYS A CA 1
ATOM 703 C C . LYS A 1 87 ? 1.848 -1.414 12.695 1.00 91.81 87 LYS A C 1
ATOM 705 O O . LYS A 1 87 ? 2.311 -1.805 11.626 1.00 91.81 87 LYS A O 1
ATOM 710 N N . ALA A 1 88 ? 1.068 -0.336 12.785 1.00 92.12 88 ALA A N 1
ATOM 711 C CA . ALA A 1 88 ? 0.753 0.499 11.626 1.00 92.12 88 ALA A CA 1
ATOM 712 C C . ALA A 1 88 ? 2.027 1.098 11.004 1.00 92.12 88 ALA A C 1
ATOM 714 O O . ALA A 1 88 ? 2.234 0.987 9.798 1.00 92.12 88 ALA A O 1
ATOM 715 N N . VAL A 1 89 ? 2.935 1.610 11.840 1.00 93.75 89 VAL A N 1
ATOM 716 C CA . VAL A 1 89 ? 4.237 2.144 11.407 1.00 93.75 89 VAL A CA 1
ATOM 717 C C . VAL A 1 89 ? 5.088 1.081 10.691 1.00 93.75 89 VAL A C 1
ATOM 719 O O . VAL A 1 89 ? 5.666 1.362 9.642 1.00 93.75 89 VAL A O 1
ATOM 722 N N . LEU A 1 90 ? 5.127 -0.165 11.186 1.00 91.88 90 LEU A N 1
ATOM 723 C CA . LEU A 1 90 ? 5.808 -1.271 10.492 1.00 91.88 90 LEU A CA 1
ATOM 724 C C . LEU A 1 90 ? 5.247 -1.498 9.079 1.00 91.88 90 LEU A C 1
ATOM 726 O O . LEU A 1 90 ? 6.005 -1.725 8.131 1.00 91.88 90 LEU A O 1
ATOM 730 N N . VAL A 1 91 ? 3.918 -1.498 8.948 1.00 94.44 91 VAL A N 1
ATOM 731 C CA . VAL A 1 91 ? 3.242 -1.713 7.662 1.00 94.44 91 VAL A CA 1
ATOM 732 C C . VAL A 1 91 ? 3.612 -0.605 6.678 1.00 94.44 91 VAL A C 1
ATOM 734 O O . VAL A 1 91 ? 3.924 -0.908 5.523 1.00 94.44 91 VAL A O 1
ATOM 737 N N . ASP A 1 92 ? 3.653 0.643 7.142 1.00 94.00 92 ASP A N 1
ATOM 738 C CA . ASP A 1 92 ? 4.062 1.789 6.333 1.00 94.00 92 ASP A CA 1
ATOM 739 C C . ASP A 1 92 ? 5.520 1.662 5.872 1.00 94.00 92 ASP A C 1
ATOM 741 O O . ASP A 1 92 ? 5.789 1.751 4.674 1.00 94.00 92 ASP A O 1
ATOM 745 N N . PHE A 1 93 ? 6.456 1.313 6.764 1.00 93.00 93 PHE A N 1
ATOM 746 C CA . PHE A 1 93 ? 7.854 1.097 6.372 1.00 93.00 93 PHE A CA 1
ATOM 747 C C . PHE A 1 93 ? 8.028 -0.019 5.342 1.00 93.00 93 PHE A C 1
ATOM 749 O O . PHE A 1 93 ? 8.826 0.109 4.413 1.00 93.00 93 PHE A O 1
ATOM 756 N N . ARG A 1 94 ? 7.280 -1.120 5.472 1.00 94.56 94 ARG A N 1
ATOM 757 C CA . ARG A 1 94 ? 7.328 -2.221 4.501 1.00 94.56 94 ARG A CA 1
ATOM 758 C C . ARG A 1 94 ? 6.800 -1.785 3.139 1.00 94.56 94 ARG A C 1
ATOM 760 O O . ARG A 1 94 ? 7.356 -2.162 2.108 1.00 94.56 94 ARG A O 1
ATOM 767 N N . LYS A 1 95 ? 5.728 -0.996 3.136 1.00 94.31 95 LYS A N 1
ATOM 768 C CA . LYS A 1 95 ? 5.133 -0.441 1.923 1.00 94.31 95 LYS A CA 1
ATOM 769 C C . LYS A 1 95 ? 6.091 0.526 1.231 1.00 94.31 95 LYS A C 1
ATOM 771 O O . LYS A 1 95 ? 6.271 0.416 0.021 1.00 94.31 95 LYS A O 1
ATOM 776 N N . ASP A 1 96 ? 6.730 1.412 1.987 1.00 91.81 96 ASP A N 1
ATOM 777 C CA . ASP A 1 96 ? 7.713 2.357 1.458 1.00 91.81 96 ASP A CA 1
ATOM 778 C C . ASP A 1 96 ? 8.948 1.639 0.914 1.00 91.81 96 ASP A C 1
ATOM 780 O O . ASP A 1 96 ? 9.394 1.935 -0.193 1.00 91.81 96 ASP A O 1
ATOM 784 N N . PHE A 1 97 ? 9.455 0.636 1.631 1.00 93.19 97 PHE A N 1
ATOM 785 C CA . PHE A 1 97 ? 10.565 -0.188 1.160 1.00 93.19 97 PHE A CA 1
ATOM 786 C C . PHE A 1 97 ? 10.241 -0.896 -0.161 1.00 93.19 97 PHE A C 1
ATOM 788 O O . PHE A 1 97 ? 11.012 -0.802 -1.116 1.00 93.19 97 PHE A O 1
ATOM 795 N N . ASN A 1 98 ? 9.080 -1.553 -0.250 1.00 93.38 98 ASN A N 1
ATOM 796 C CA . ASN A 1 98 ? 8.647 -2.223 -1.478 1.00 93.38 98 ASN A CA 1
ATOM 797 C C . ASN A 1 98 ? 8.482 -1.229 -2.631 1.00 93.38 98 ASN A C 1
ATOM 799 O O . ASN A 1 98 ? 9.007 -1.465 -3.712 1.00 93.38 98 ASN A O 1
ATOM 803 N N . ARG A 1 99 ? 7.854 -0.075 -2.379 1.00 93.44 99 ARG A N 1
ATOM 804 C CA . ARG A 1 99 ? 7.719 0.994 -3.375 1.00 93.44 99 ARG A CA 1
ATOM 805 C C . ARG A 1 99 ? 9.076 1.445 -3.913 1.00 93.44 99 ARG A C 1
ATOM 807 O O . ARG A 1 99 ? 9.210 1.686 -5.109 1.00 93.44 99 ARG A O 1
ATOM 814 N N . ILE A 1 100 ? 10.067 1.616 -3.042 1.00 90.62 100 ILE A N 1
ATOM 815 C CA . ILE A 1 100 ? 11.404 2.044 -3.455 1.00 90.62 100 ILE A CA 1
ATOM 816 C C . ILE A 1 100 ? 12.104 0.936 -4.268 1.00 90.62 100 ILE A C 1
ATOM 818 O O . ILE A 1 100 ? 12.742 1.243 -5.274 1.00 90.62 100 ILE A O 1
ATOM 822 N N . ASN A 1 101 ? 11.930 -0.338 -3.902 1.00 90.88 101 ASN A N 1
ATOM 823 C CA . ASN A 1 101 ? 12.443 -1.468 -4.685 1.00 90.88 101 ASN A CA 1
ATOM 824 C C . ASN A 1 101 ? 11.791 -1.577 -6.065 1.00 90.88 101 ASN A C 1
ATOM 826 O O . ASN A 1 101 ? 12.495 -1.834 -7.035 1.00 90.88 101 ASN A O 1
ATOM 830 N N . ASP A 1 102 ? 10.486 -1.325 -6.172 1.00 89.50 102 ASP A N 1
ATOM 831 C CA . ASP A 1 102 ? 9.788 -1.295 -7.460 1.00 89.50 102 ASP A CA 1
ATOM 832 C C . ASP A 1 102 ? 10.342 -0.179 -8.360 1.00 89.50 102 ASP A C 1
ATOM 834 O O . ASP A 1 102 ? 10.508 -0.346 -9.563 1.00 89.50 102 ASP A O 1
ATOM 838 N N . ILE A 1 103 ? 10.697 0.974 -7.785 1.00 88.62 103 ILE A N 1
ATOM 839 C CA . ILE A 1 103 ? 11.348 2.054 -8.539 1.00 88.62 103 ILE A CA 1
ATOM 840 C C . ILE A 1 103 ? 12.740 1.619 -9.021 1.00 88.62 103 ILE A C 1
ATOM 842 O O . ILE A 1 103 ? 13.119 1.926 -10.152 1.00 88.62 103 ILE A O 1
ATOM 846 N N . LEU A 1 104 ? 13.504 0.914 -8.184 1.00 87.88 104 LEU A N 1
ATOM 847 C CA . LEU A 1 104 ? 14.818 0.391 -8.555 1.00 87.88 104 LEU A CA 1
ATOM 848 C C . LEU A 1 104 ? 14.719 -0.677 -9.654 1.00 87.88 104 LEU A C 1
ATOM 850 O O . LEU A 1 104 ? 15.501 -0.630 -10.604 1.00 87.88 104 LEU A O 1
ATOM 854 N N . SER A 1 105 ? 13.762 -1.606 -9.566 1.00 87.31 105 SER A N 1
ATOM 855 C CA . SER A 1 105 ? 13.552 -2.636 -10.588 1.00 87.31 105 SER A CA 1
ATOM 856 C C . SER A 1 105 ? 13.139 -2.016 -11.920 1.00 87.31 105 SER A C 1
ATOM 858 O O . SER A 1 105 ? 13.751 -2.330 -12.934 1.00 87.31 105 SER A O 1
ATOM 860 N N . LEU A 1 106 ? 12.219 -1.045 -11.910 1.00 86.12 106 LEU A N 1
ATOM 861 C CA . LEU A 1 106 ? 11.829 -0.286 -13.101 1.00 86.12 106 LEU A CA 1
ATOM 862 C C . LEU A 1 106 ? 13.006 0.483 -13.709 1.00 86.12 106 LEU A C 1
ATOM 864 O O . LEU A 1 106 ? 13.149 0.543 -14.929 1.00 86.12 106 LEU A O 1
ATOM 868 N N . LYS A 1 107 ? 13.872 1.077 -12.877 1.00 83.31 107 LYS A N 1
ATOM 869 C CA . LYS A 1 107 ? 15.103 1.713 -13.359 1.00 83.31 107 LYS A CA 1
ATOM 870 C C . LYS A 1 107 ? 16.038 0.687 -13.996 1.00 83.31 107 LYS A C 1
ATOM 872 O O . LYS A 1 107 ? 16.549 0.958 -15.075 1.00 83.31 107 LYS A O 1
ATOM 877 N N . ARG A 1 108 ? 16.240 -0.478 -13.378 1.00 82.38 108 ARG A N 1
ATOM 878 C CA . ARG A 1 108 ? 17.087 -1.558 -13.911 1.00 82.38 108 ARG A CA 1
ATOM 879 C C . ARG A 1 108 ? 16.534 -2.117 -15.228 1.00 82.38 108 ARG A C 1
ATOM 881 O O . ARG A 1 108 ? 17.292 -2.268 -16.177 1.00 82.38 108 ARG A O 1
ATOM 888 N N . GLU A 1 109 ? 15.228 -2.336 -15.318 1.00 82.12 109 GLU A N 1
ATOM 889 C CA . GLU A 1 109 ? 14.538 -2.794 -16.530 1.00 82.12 109 GLU A CA 1
ATOM 890 C C . GLU A 1 109 ? 14.642 -1.760 -17.656 1.00 82.12 109 GLU A C 1
ATOM 892 O O . GLU A 1 109 ? 15.093 -2.071 -18.757 1.00 82.12 109 GLU A O 1
ATOM 897 N N . ARG A 1 110 ? 14.339 -0.486 -17.366 1.00 80.81 110 ARG A N 1
ATOM 898 C CA . ARG A 1 110 ? 14.527 0.614 -18.323 1.00 80.81 110 ARG A CA 1
ATOM 899 C C . ARG A 1 110 ? 15.961 0.658 -18.846 1.00 80.81 110 ARG A C 1
ATOM 901 O O . ARG A 1 110 ? 16.180 0.986 -20.004 1.00 80.81 110 ARG A O 1
ATOM 908 N N . GLN A 1 111 ? 16.935 0.330 -18.009 1.00 71.69 111 GLN A N 1
ATOM 909 C CA . GLN A 1 111 ? 18.345 0.342 -18.380 1.00 71.69 111 GLN A CA 1
ATOM 910 C C . GLN A 1 111 ? 18.731 -0.868 -19.226 1.00 71.69 111 GLN A C 1
ATOM 912 O O . GLN A 1 111 ? 19.438 -0.693 -20.209 1.00 71.69 111 GLN A O 1
ATOM 917 N N . GLN A 1 112 ? 18.202 -2.056 -18.934 1.00 71.38 112 GLN A N 1
ATOM 918 C CA . GLN A 1 112 ? 18.343 -3.225 -19.809 1.00 71.38 112 GLN A CA 1
ATOM 919 C C . GLN A 1 112 ? 17.738 -2.971 -21.201 1.00 71.38 112 GLN A C 1
ATOM 921 O O . GLN A 1 112 ? 18.294 -3.403 -22.206 1.00 71.38 112 GLN A O 1
ATOM 926 N N . LEU A 1 113 ? 16.637 -2.215 -21.272 1.00 76.75 113 LEU A N 1
ATOM 927 C CA . LEU A 1 113 ? 15.983 -1.849 -22.530 1.00 76.75 113 LEU A CA 1
ATOM 928 C C . LEU A 1 113 ? 16.704 -0.733 -23.307 1.00 76.75 113 LEU A C 1
ATOM 930 O O . LEU A 1 113 ? 16.677 -0.754 -24.536 1.00 76.75 113 LEU A O 1
ATOM 934 N N . LEU A 1 114 ? 17.314 0.243 -22.618 1.00 67.06 114 LEU A N 1
ATOM 935 C CA . LEU A 1 114 ? 18.036 1.371 -23.233 1.00 67.06 114 LEU A CA 1
ATOM 936 C C . LEU A 1 114 ? 19.500 1.048 -23.559 1.00 67.06 114 LEU A C 1
ATOM 938 O O . LEU A 1 114 ? 20.042 1.593 -24.515 1.00 67.06 114 LEU A O 1
ATOM 942 N N . HIS A 1 115 ? 20.112 0.127 -22.815 1.00 60.22 115 HIS A N 1
ATOM 943 C CA . HIS A 1 115 ? 21.458 -0.378 -23.059 1.00 60.22 115 HIS A CA 1
ATOM 944 C C . HIS A 1 115 ? 21.471 -1.891 -23.364 1.00 60.22 115 HIS A C 1
ATOM 946 O O . HIS A 1 115 ? 22.164 -2.639 -22.672 1.00 60.22 115 HIS A O 1
ATOM 952 N N . PRO A 1 116 ? 20.838 -2.376 -24.457 1.00 54.44 116 PRO A N 1
ATOM 953 C CA . PRO A 1 116 ? 21.192 -3.692 -25.010 1.00 54.44 116 PRO A CA 1
ATOM 954 C C . PRO A 1 116 ? 22.675 -3.736 -25.432 1.00 54.44 116 PRO A C 1
ATOM 956 O O . PRO A 1 116 ? 23.285 -4.793 -25.579 1.00 54.44 116 PRO A O 1
ATOM 959 N N . GLN A 1 117 ? 23.262 -2.552 -25.627 1.00 49.91 117 GLN A N 1
ATOM 960 C CA . GLN A 1 117 ? 24.568 -2.320 -26.215 1.00 49.91 117 GLN A CA 1
ATOM 961 C C . GLN A 1 117 ? 25.747 -2.764 -25.339 1.00 49.91 117 GLN A C 1
ATOM 963 O O . GLN A 1 117 ? 26.804 -3.015 -25.896 1.00 49.91 117 GLN A O 1
ATOM 968 N N . HIS A 1 118 ? 25.624 -2.951 -24.019 1.00 48.38 118 HIS A N 1
ATOM 969 C CA . HIS A 1 118 ? 26.802 -3.342 -23.220 1.00 48.38 118 HIS A CA 1
ATOM 970 C C . HIS A 1 118 ? 27.286 -4.778 -23.508 1.00 48.38 118 HIS A C 1
ATOM 972 O O . HIS A 1 118 ? 28.464 -5.077 -23.346 1.00 48.38 118 HIS A O 1
ATOM 978 N N . VAL A 1 119 ? 26.411 -5.659 -24.006 1.00 49.91 119 VAL A N 1
ATOM 979 C CA . VAL A 1 119 ? 26.803 -7.025 -24.410 1.00 49.91 119 VAL A CA 1
ATOM 980 C C . VAL A 1 119 ? 27.261 -7.069 -25.876 1.00 49.91 119 VAL A C 1
ATOM 982 O O . VAL A 1 119 ? 28.022 -7.951 -26.263 1.00 49.91 119 VAL A O 1
ATOM 985 N N . HIS A 1 120 ? 26.849 -6.094 -26.696 1.00 46.56 120 HIS A N 1
ATOM 986 C CA . HIS A 1 120 ? 27.072 -6.101 -28.148 1.00 46.56 120 HIS A CA 1
ATOM 987 C C . HIS A 1 120 ? 28.052 -5.024 -28.655 1.00 46.56 120 HIS A C 1
ATOM 989 O O . HIS A 1 120 ? 28.515 -5.119 -29.791 1.00 46.56 120 HIS A O 1
ATOM 995 N N . SER A 1 121 ? 28.428 -4.033 -27.831 1.00 47.72 121 SER A N 1
ATOM 996 C CA . SER A 1 121 ? 29.445 -3.025 -28.183 1.00 47.72 121 SER A CA 1
ATOM 997 C C . SER A 1 121 ? 30.781 -3.702 -28.441 1.00 47.72 121 SER A C 1
ATOM 999 O O . SER A 1 121 ? 31.429 -3.401 -29.429 1.00 47.72 121 SER A O 1
ATOM 1001 N N . PHE A 1 122 ? 31.134 -4.729 -27.659 1.00 51.94 122 PHE A N 1
ATOM 1002 C CA . PHE A 1 122 ? 32.376 -5.471 -27.874 1.00 51.94 122 PHE A CA 1
ATOM 1003 C C . PHE A 1 122 ? 32.451 -6.130 -29.264 1.00 51.94 122 PHE A C 1
ATOM 1005 O O . PHE A 1 122 ? 33.513 -6.156 -29.877 1.00 51.94 122 PHE A O 1
ATOM 1012 N N . SER A 1 123 ? 31.327 -6.619 -29.802 1.00 54.59 123 SER A N 1
ATOM 1013 C CA . SER A 1 123 ? 31.293 -7.233 -31.137 1.00 54.59 123 SER A CA 1
ATOM 1014 C C . SER A 1 123 ? 31.242 -6.190 -32.258 1.00 54.59 123 SER A C 1
ATOM 1016 O O . SER A 1 123 ? 31.938 -6.340 -33.262 1.00 54.59 123 SER A O 1
ATOM 1018 N N . ILE A 1 124 ? 30.483 -5.103 -32.073 1.00 56.88 124 ILE A N 1
ATOM 1019 C CA . ILE A 1 124 ? 30.370 -4.024 -33.063 1.00 56.88 124 ILE A CA 1
ATOM 1020 C C . ILE A 1 124 ? 31.662 -3.207 -33.152 1.00 56.88 124 ILE A C 1
ATOM 1022 O O . ILE A 1 124 ? 32.102 -2.937 -34.263 1.00 56.88 124 ILE A O 1
ATOM 1026 N N . ASP A 1 125 ? 32.303 -2.868 -32.032 1.00 56.97 125 ASP A N 1
ATOM 1027 C CA . ASP A 1 125 ? 33.580 -2.143 -32.011 1.00 56.97 125 ASP A CA 1
ATOM 1028 C C . ASP A 1 125 ? 34.701 -2.981 -32.644 1.00 56.97 125 ASP A C 1
ATOM 1030 O O . ASP A 1 125 ? 35.529 -2.456 -33.387 1.00 56.97 125 ASP A O 1
ATOM 1034 N N . CYS A 1 126 ? 34.685 -4.304 -32.445 1.00 61.72 126 CYS A N 1
ATOM 1035 C CA . CYS A 1 126 ? 35.628 -5.220 -33.087 1.00 61.72 126 CYS A CA 1
ATOM 1036 C C . CYS A 1 126 ? 35.370 -5.350 -34.603 1.00 61.72 126 CYS A C 1
ATOM 1038 O O . CYS A 1 126 ? 36.311 -5.346 -35.396 1.00 61.72 126 CYS A O 1
ATOM 1040 N N . PHE A 1 127 ? 34.102 -5.380 -35.029 1.00 59.41 127 PHE A N 1
ATOM 1041 C CA . PHE A 1 127 ? 33.719 -5.371 -36.445 1.00 59.41 127 PHE A CA 1
ATOM 1042 C C . PHE A 1 127 ? 34.046 -4.030 -37.131 1.00 59.41 127 PHE A C 1
ATOM 1044 O O . PHE A 1 127 ? 34.559 -4.014 -38.248 1.00 59.41 127 PHE A O 1
ATOM 1051 N N . LEU A 1 128 ? 33.833 -2.898 -36.453 1.00 63.94 128 LEU A N 1
ATOM 1052 C CA . LEU A 1 128 ? 34.222 -1.562 -36.922 1.00 63.94 128 LEU A CA 1
ATOM 1053 C C . LEU A 1 128 ? 35.745 -1.398 -37.004 1.00 63.94 128 LEU A C 1
ATOM 1055 O O . LEU A 1 128 ? 36.243 -0.796 -37.956 1.00 63.94 128 LEU A O 1
ATOM 1059 N N . PHE A 1 129 ? 36.487 -1.963 -36.051 1.00 65.62 129 PHE A N 1
ATOM 1060 C CA . PHE A 1 129 ? 37.948 -2.012 -36.080 1.00 65.62 129 PHE A CA 1
ATOM 1061 C C . PHE A 1 129 ? 38.466 -2.850 -37.260 1.00 65.62 129 PHE A C 1
ATOM 1063 O O . PHE A 1 129 ? 39.381 -2.420 -37.962 1.00 65.62 129 PHE A O 1
ATOM 1070 N N . LEU A 1 130 ? 37.832 -3.995 -37.539 1.00 64.81 130 LEU A N 1
ATOM 1071 C CA . LEU A 1 130 ? 38.135 -4.836 -38.701 1.00 64.81 130 LEU A CA 1
ATOM 1072 C C . LEU A 1 130 ? 37.841 -4.117 -40.031 1.00 64.81 130 LEU A C 1
ATOM 1074 O O . LEU A 1 130 ? 38.616 -4.222 -40.973 1.00 64.81 130 LEU A O 1
ATOM 1078 N N . ILE A 1 131 ? 36.752 -3.347 -40.114 1.00 63.19 131 ILE A N 1
ATOM 1079 C CA . ILE A 1 131 ? 36.408 -2.572 -41.320 1.00 63.19 131 ILE A CA 1
ATOM 1080 C C . ILE A 1 131 ? 37.375 -1.396 -41.532 1.00 63.19 131 ILE A C 1
ATOM 1082 O O . ILE A 1 131 ? 37.750 -1.108 -42.672 1.00 63.19 131 ILE A O 1
ATOM 1086 N N . SER A 1 132 ? 37.806 -0.734 -40.453 1.00 65.38 132 SER A N 1
ATOM 1087 C CA . SER A 1 132 ? 38.793 0.355 -40.513 1.00 65.38 132 SER A CA 1
ATOM 1088 C C . SER A 1 132 ? 40.198 -0.113 -40.905 1.00 65.38 132 SER A C 1
ATOM 1090 O O . SER A 1 132 ? 40.971 0.700 -41.405 1.00 65.38 132 SER A O 1
ATOM 1092 N N . SER A 1 133 ? 40.539 -1.393 -40.715 1.00 65.25 133 SER A N 1
ATOM 1093 C CA . SER A 1 133 ? 41.853 -1.940 -41.088 1.00 65.25 133 SER A CA 1
ATOM 1094 C C . SER A 1 133 ? 41.957 -2.391 -42.552 1.00 65.25 133 SER A C 1
ATOM 1096 O O . SER A 1 133 ? 43.058 -2.662 -43.028 1.00 65.25 133 SER A O 1
ATOM 1098 N N . MET A 1 134 ? 40.845 -2.444 -43.295 1.00 62.47 134 MET A N 1
ATOM 1099 C CA . MET A 1 134 ? 40.861 -2.793 -44.721 1.00 62.47 134 MET A CA 1
ATOM 1100 C C . MET A 1 134 ? 41.334 -1.602 -45.584 1.00 62.47 134 MET A C 1
ATOM 1102 O O . MET A 1 134 ? 41.103 -0.447 -45.229 1.00 62.47 134 MET A O 1
ATOM 1106 N N . SER A 1 135 ? 41.987 -1.852 -46.724 1.00 58.09 135 SER A N 1
ATOM 1107 C CA . SER A 1 135 ? 42.604 -0.818 -47.586 1.00 58.09 135 SER A CA 1
ATOM 1108 C C . SER A 1 135 ? 41.582 0.017 -48.385 1.00 58.09 135 SER A C 1
ATOM 1110 O O . SER A 1 135 ? 40.395 -0.311 -48.454 1.00 58.09 135 SER A O 1
ATOM 1112 N N . SER A 1 136 ? 42.024 1.139 -48.957 1.00 59.25 136 SER A N 1
ATOM 1113 C CA . SER A 1 136 ? 41.208 2.144 -49.664 1.00 59.25 136 SER A CA 1
ATOM 1114 C C . SER A 1 136 ? 40.651 1.689 -51.021 1.00 59.25 136 SER A C 1
ATOM 1116 O O . SER A 1 136 ? 39.762 2.352 -51.545 1.00 59.25 136 SER A O 1
ATOM 1118 N N . GLU A 1 137 ? 41.134 0.573 -51.576 1.00 59.88 137 GLU A N 1
ATOM 1119 C CA . GLU A 1 137 ? 40.717 0.056 -52.895 1.00 59.88 137 GLU A CA 1
ATOM 1120 C C . GLU A 1 137 ? 39.392 -0.736 -52.854 1.00 59.88 137 GLU A C 1
ATOM 1122 O O . GLU A 1 137 ? 38.773 -0.955 -53.888 1.00 59.88 137 GLU A O 1
ATOM 1127 N N . ASP A 1 138 ? 38.900 -1.069 -51.655 1.00 61.41 138 ASP A N 1
ATOM 1128 C CA . ASP A 1 138 ? 37.654 -1.817 -51.420 1.00 61.41 138 ASP A CA 1
ATOM 1129 C C . ASP A 1 138 ? 36.523 -0.921 -50.870 1.00 61.41 138 ASP A C 1
ATOM 1131 O O . ASP A 1 138 ? 35.720 -1.346 -50.032 1.00 61.41 138 ASP A O 1
ATOM 1135 N N . SER A 1 139 ? 36.460 0.355 -51.273 1.00 69.00 139 SER A N 1
ATOM 1136 C CA . SER A 1 139 ? 35.451 1.308 -50.767 1.00 69.00 139 SER A CA 1
ATOM 1137 C C . SER A 1 139 ? 34.016 0.820 -50.973 1.00 69.00 139 SER A C 1
ATOM 1139 O O . SER A 1 139 ? 33.177 0.964 -50.081 1.00 69.00 139 SER A O 1
ATOM 1141 N N . ASP A 1 140 ? 33.756 0.191 -52.116 1.00 74.19 140 ASP A N 1
ATOM 1142 C CA . ASP A 1 140 ? 32.423 -0.269 -52.502 1.00 74.19 140 ASP A CA 1
ATOM 1143 C C . ASP A 1 140 ? 32.044 -1.533 -51.728 1.00 74.19 140 ASP A C 1
ATOM 1145 O O . ASP A 1 140 ? 30.935 -1.651 -51.212 1.00 74.19 140 ASP A O 1
ATOM 1149 N N . VAL A 1 141 ? 33.001 -2.442 -51.527 1.00 78.12 141 VAL A N 1
ATOM 1150 C CA . VAL A 1 141 ? 32.815 -3.643 -50.701 1.00 78.12 141 VAL A CA 1
ATOM 1151 C C . VAL A 1 141 ? 32.585 -3.260 -49.236 1.00 78.12 141 VAL A C 1
ATOM 1153 O O . VAL A 1 141 ? 31.698 -3.812 -48.586 1.00 78.12 141 VAL A O 1
ATOM 1156 N N . LYS A 1 142 ? 33.305 -2.259 -48.715 1.00 73.19 142 LYS A N 1
ATOM 1157 C CA . LYS A 1 142 ? 33.070 -1.699 -47.374 1.00 73.19 142 LYS A CA 1
ATOM 1158 C C . LYS A 1 142 ? 31.690 -1.065 -47.242 1.00 73.19 142 LYS A C 1
ATOM 1160 O O . LYS A 1 142 ? 31.041 -1.252 -46.212 1.00 73.19 142 LYS A O 1
ATOM 1165 N N . ALA A 1 143 ? 31.234 -0.329 -48.255 1.00 77.44 143 ALA A N 1
ATOM 1166 C CA . ALA A 1 143 ? 29.899 0.262 -48.264 1.00 77.44 143 ALA A CA 1
ATOM 1167 C C . ALA A 1 143 ? 28.812 -0.825 -48.242 1.00 77.44 143 ALA A C 1
ATOM 1169 O O . ALA A 1 143 ? 27.907 -0.755 -47.412 1.00 77.44 143 ALA A O 1
ATOM 1170 N N . LEU A 1 144 ? 28.962 -1.876 -49.053 1.00 82.69 144 LEU A N 1
ATOM 1171 C CA . LEU A 1 144 ? 28.036 -3.012 -49.101 1.00 82.69 144 LEU A CA 1
ATOM 1172 C C . LEU A 1 144 ? 28.037 -3.834 -47.802 1.00 82.69 144 LEU A C 1
ATOM 1174 O O . LEU A 1 144 ? 26.980 -4.242 -47.322 1.00 82.69 144 LEU A O 1
ATOM 1178 N N . LEU A 1 145 ? 29.202 -4.062 -47.187 1.00 81.38 145 LEU A N 1
ATOM 1179 C CA . LEU A 1 145 ? 29.302 -4.749 -45.893 1.00 81.38 145 LEU A CA 1
ATOM 1180 C C . LEU A 1 145 ? 28.693 -3.919 -44.759 1.00 81.38 145 LEU A C 1
ATOM 1182 O O . LEU A 1 145 ? 28.015 -4.469 -43.889 1.00 81.38 145 LEU A O 1
ATOM 1186 N N . LYS A 1 146 ? 28.879 -2.595 -44.789 1.00 80.56 146 LYS A N 1
ATOM 1187 C CA . LYS A 1 146 ? 28.234 -1.665 -43.857 1.00 80.56 146 LYS A CA 1
ATOM 1188 C C . LYS A 1 146 ? 26.718 -1.652 -44.042 1.00 80.56 146 LYS A C 1
ATOM 1190 O O . LYS A 1 146 ? 26.000 -1.684 -43.047 1.00 80.56 146 LYS A O 1
ATOM 1195 N N . GLU A 1 147 ? 26.229 -1.642 -45.280 1.00 83.00 147 GLU A N 1
ATOM 1196 C CA . GLU A 1 147 ? 24.798 -1.708 -45.585 1.00 83.00 147 GLU A CA 1
ATOM 1197 C C . GLU A 1 147 ? 24.200 -3.037 -45.118 1.00 83.00 147 GLU A C 1
ATOM 1199 O O . GLU A 1 147 ? 23.179 -3.047 -44.436 1.00 83.00 147 GLU A O 1
ATOM 1204 N N . ARG A 1 148 ? 24.885 -4.161 -45.356 1.00 83.44 148 ARG A N 1
ATOM 1205 C CA . ARG A 1 148 ? 24.470 -5.470 -44.837 1.00 83.44 148 ARG A CA 1
ATOM 1206 C C . ARG A 1 148 ? 24.434 -5.499 -43.308 1.00 83.44 148 ARG A C 1
ATOM 1208 O O . ARG A 1 148 ? 23.493 -6.047 -42.737 1.00 83.44 148 ARG A O 1
ATOM 1215 N N . GLY A 1 149 ? 25.428 -4.907 -42.645 1.00 79.00 149 GLY A N 1
ATOM 1216 C CA . GLY A 1 149 ? 25.450 -4.758 -41.188 1.00 79.00 149 GLY A CA 1
ATOM 1217 C C . GLY A 1 149 ? 24.291 -3.900 -40.674 1.00 79.00 149 GLY A C 1
ATOM 1218 O O . GLY A 1 149 ? 23.633 -4.273 -39.706 1.00 79.00 149 GLY A O 1
ATOM 1219 N N . ALA A 1 150 ? 23.983 -2.801 -41.365 1.00 75.69 150 ALA A N 1
ATOM 1220 C CA . ALA A 1 150 ? 22.846 -1.942 -41.053 1.00 75.69 150 ALA A CA 1
ATOM 1221 C C . ALA A 1 150 ? 21.503 -2.668 -41.245 1.00 75.69 150 ALA A C 1
ATOM 1223 O O . ALA A 1 150 ? 20.659 -2.616 -40.355 1.00 75.69 150 ALA A O 1
ATOM 1224 N N . VAL A 1 151 ? 21.328 -3.411 -42.345 1.00 83.50 151 VAL A N 1
ATOM 1225 C CA . VAL A 1 151 ? 20.133 -4.232 -42.609 1.00 83.50 151 VAL A CA 1
ATOM 1226 C C . VAL A 1 151 ? 19.966 -5.309 -41.541 1.00 83.50 151 VAL A C 1
ATOM 1228 O O . VAL A 1 151 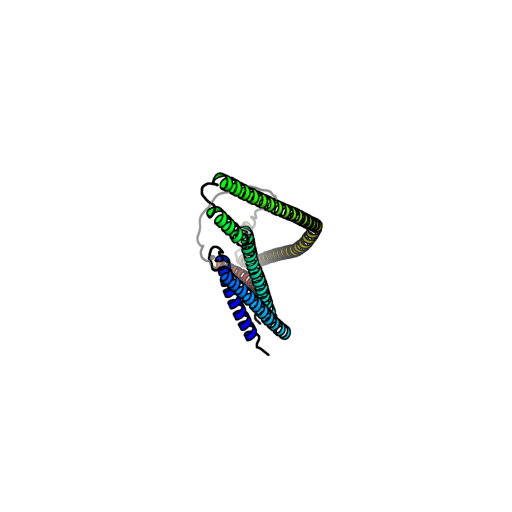? 18.863 -5.511 -41.038 1.00 83.50 151 VAL A O 1
ATOM 1231 N N . HIS A 1 152 ? 21.052 -5.978 -41.150 1.00 83.56 152 HIS A N 1
ATOM 1232 C CA . HIS A 1 152 ? 20.997 -6.992 -40.102 1.00 83.56 152 HIS A CA 1
ATOM 1233 C C . HIS A 1 152 ? 20.630 -6.386 -38.742 1.00 83.56 152 HIS A C 1
ATOM 1235 O O . HIS A 1 152 ? 19.789 -6.937 -38.035 1.00 83.56 152 HIS A O 1
ATOM 1241 N N . ALA A 1 153 ? 21.182 -5.217 -38.408 1.00 76.06 153 ALA A N 1
ATOM 1242 C CA . ALA A 1 153 ? 20.803 -4.479 -37.209 1.00 76.06 153 ALA A CA 1
ATOM 1243 C C . ALA A 1 153 ? 19.326 -4.044 -37.244 1.00 76.06 153 ALA A C 1
ATOM 1245 O O . ALA A 1 153 ? 18.628 -4.175 -36.241 1.00 76.06 153 ALA A O 1
ATOM 1246 N N . SER A 1 154 ? 18.817 -3.581 -38.393 1.00 79.25 154 SER A N 1
ATOM 1247 C CA . SER A 1 154 ? 17.396 -3.244 -38.563 1.00 79.25 154 SER A CA 1
ATOM 1248 C C . SER A 1 154 ? 16.481 -4.461 -38.428 1.00 79.25 154 SER A C 1
ATOM 1250 O O . SER A 1 154 ? 15.410 -4.341 -37.839 1.00 79.25 154 SER A O 1
ATOM 1252 N N . LEU A 1 155 ? 16.900 -5.629 -38.922 1.00 86.50 155 LEU A N 1
ATOM 1253 C CA . LEU A 1 155 ? 16.141 -6.872 -38.783 1.00 86.50 155 LEU A CA 1
ATOM 1254 C C . LEU A 1 155 ? 16.058 -7.311 -37.317 1.00 86.50 155 LEU A C 1
ATOM 1256 O O . LEU A 1 155 ? 14.963 -7.531 -36.814 1.00 86.50 155 LEU A O 1
ATOM 1260 N N . GLN A 1 156 ? 17.186 -7.319 -36.601 1.00 79.50 156 GLN A N 1
ATOM 1261 C CA . GLN A 1 156 ? 17.190 -7.605 -35.162 1.00 79.50 156 GLN A CA 1
ATOM 1262 C C . GLN A 1 156 ? 16.347 -6.589 -34.373 1.00 79.50 156 GLN A C 1
ATOM 1264 O O . GLN A 1 156 ? 15.663 -6.937 -33.410 1.00 79.50 156 GLN A O 1
ATOM 1269 N N . MET A 1 157 ? 16.362 -5.318 -34.785 1.00 77.31 157 MET A N 1
ATOM 1270 C CA . MET A 1 157 ? 15.519 -4.293 -34.180 1.00 77.31 157 MET A CA 1
ATOM 1271 C C . MET A 1 157 ? 14.032 -4.590 -34.413 1.00 77.31 157 MET A C 1
ATOM 1273 O O . MET A 1 157 ? 13.248 -4.506 -33.468 1.00 77.31 157 MET A O 1
ATOM 1277 N N . ALA A 1 158 ? 13.651 -4.978 -35.633 1.00 83.50 158 ALA A N 1
ATOM 1278 C CA . ALA A 1 158 ? 12.291 -5.385 -35.972 1.00 83.50 158 ALA A CA 1
ATOM 1279 C C . ALA A 1 158 ? 11.835 -6.599 -35.146 1.00 83.50 158 ALA A C 1
ATOM 1281 O O . ALA A 1 158 ? 10.742 -6.557 -34.582 1.00 83.50 158 ALA A O 1
ATOM 1282 N N . ASP A 1 159 ? 12.692 -7.607 -34.974 1.00 87.44 159 ASP A N 1
ATOM 1283 C CA . ASP A 1 159 ? 12.409 -8.765 -34.117 1.00 87.44 159 ASP A CA 1
ATOM 1284 C C . ASP A 1 159 ? 12.168 -8.332 -32.661 1.00 87.44 159 ASP A C 1
ATOM 1286 O O . ASP A 1 159 ? 11.176 -8.716 -32.044 1.00 87.44 159 ASP A O 1
ATOM 1290 N N . SER A 1 160 ? 12.979 -7.404 -32.138 1.00 76.75 160 SER A N 1
ATOM 1291 C CA . SER A 1 160 ? 12.770 -6.857 -30.789 1.00 76.75 160 SER A CA 1
ATOM 1292 C C . SER A 1 160 ? 11.461 -6.061 -30.643 1.00 76.75 160 SER A C 1
ATOM 1294 O O . SER A 1 160 ? 10.908 -5.960 -29.546 1.00 76.75 160 SER A O 1
ATOM 1296 N N . TYR A 1 161 ? 10.952 -5.456 -31.721 1.00 78.44 161 TYR A N 1
ATOM 1297 C CA . TYR A 1 161 ? 9.642 -4.800 -31.715 1.00 78.44 161 TYR A CA 1
ATOM 1298 C C . TYR A 1 161 ? 8.502 -5.815 -31.750 1.00 78.44 161 TYR A C 1
ATOM 1300 O O . TYR A 1 161 ? 7.490 -5.596 -31.083 1.00 78.44 161 TYR A O 1
ATOM 1308 N N . LEU A 1 162 ? 8.672 -6.919 -32.481 1.00 87.50 162 LEU A N 1
ATOM 1309 C CA . LEU A 1 162 ? 7.712 -8.019 -32.504 1.00 87.50 162 LEU A CA 1
ATOM 1310 C C . LEU A 1 162 ? 7.591 -8.679 -31.128 1.00 87.50 162 LEU A C 1
ATOM 1312 O O . LEU A 1 162 ? 6.470 -8.855 -30.649 1.00 87.50 162 LEU A O 1
ATOM 1316 N N . ASP A 1 163 ? 8.709 -8.935 -30.447 1.00 86.19 163 ASP A N 1
ATOM 1317 C CA . ASP A 1 163 ? 8.703 -9.496 -29.091 1.00 86.19 163 ASP A CA 1
ATOM 1318 C C . ASP A 1 163 ? 8.007 -8.566 -28.090 1.00 86.19 163 ASP A C 1
ATOM 1320 O O . ASP A 1 163 ? 7.127 -8.991 -27.336 1.00 86.19 163 ASP A O 1
ATOM 1324 N N . ARG A 1 164 ? 8.309 -7.261 -28.130 1.00 79.94 164 ARG A N 1
ATOM 1325 C CA . ARG A 1 164 ? 7.634 -6.266 -27.275 1.00 79.94 164 ARG A CA 1
ATOM 1326 C C . ARG A 1 164 ? 6.142 -6.143 -27.587 1.00 79.94 164 ARG A C 1
ATOM 1328 O O . ARG A 1 164 ? 5.332 -5.948 -26.679 1.00 79.94 164 ARG A O 1
ATOM 1335 N N . ALA A 1 165 ? 5.752 -6.249 -28.855 1.00 85.81 165 ALA A N 1
ATOM 1336 C CA . ALA A 1 165 ? 4.347 -6.246 -29.248 1.00 85.81 165 ALA A CA 1
ATOM 1337 C C . ALA A 1 165 ? 3.621 -7.508 -28.750 1.00 85.81 165 ALA A C 1
ATOM 1339 O O . ALA A 1 165 ? 2.493 -7.410 -28.260 1.00 85.81 165 ALA A O 1
ATOM 1340 N N . ALA A 1 166 ? 4.273 -8.673 -28.809 1.00 88.81 166 ALA A N 1
ATOM 1341 C CA . ALA A 1 166 ? 3.748 -9.926 -28.278 1.00 88.81 166 ALA A CA 1
ATOM 1342 C C . ALA A 1 166 ? 3.578 -9.871 -26.749 1.00 88.81 166 ALA A C 1
ATOM 1344 O O . ALA A 1 166 ? 2.533 -10.268 -26.221 1.00 88.81 166 ALA A O 1
ATOM 1345 N N . GLU A 1 167 ? 4.551 -9.298 -26.037 1.00 86.69 167 GLU A N 1
ATOM 1346 C CA . GLU A 1 167 ? 4.454 -9.053 -24.598 1.00 86.69 167 GLU A CA 1
ATOM 1347 C C . GLU A 1 167 ? 3.300 -8.092 -24.273 1.00 86.69 167 GLU A C 1
ATOM 1349 O O . GLU A 1 167 ? 2.447 -8.411 -23.440 1.00 86.69 167 GLU A O 1
ATOM 1354 N N . SER A 1 168 ? 3.198 -6.964 -24.984 1.00 86.81 168 SER A N 1
ATOM 1355 C CA . SER A 1 168 ? 2.109 -5.991 -24.821 1.00 86.81 168 SER A CA 1
ATOM 1356 C C . SER A 1 168 ? 0.736 -6.627 -25.051 1.00 86.81 168 SER A C 1
ATOM 1358 O O . SER A 1 168 ? -0.189 -6.425 -24.260 1.00 86.81 168 SER A O 1
ATOM 1360 N N . HIS A 1 169 ? 0.610 -7.481 -26.069 1.00 93.31 169 HIS A N 1
ATOM 1361 C CA . HIS A 1 169 ? -0.603 -8.254 -26.310 1.00 93.31 169 HIS A CA 1
ATOM 1362 C C . HIS A 1 169 ? -0.946 -9.154 -25.113 1.00 93.31 169 HIS A C 1
ATOM 1364 O O . HIS A 1 169 ? -2.082 -9.138 -24.632 1.00 93.31 169 HIS A O 1
ATOM 1370 N N . SER A 1 170 ? 0.033 -9.882 -24.566 1.00 90.19 170 SER A N 1
ATOM 1371 C CA . SER A 1 170 ? -0.181 -10.724 -23.383 1.00 90.19 170 SER A CA 1
ATOM 1372 C C . SER A 1 170 ? -0.606 -9.907 -22.149 1.00 90.19 170 SER A C 1
ATOM 1374 O O . SER A 1 170 ? -1.504 -10.313 -21.401 1.00 90.19 170 SER A O 1
ATOM 1376 N N . LEU A 1 171 ? -0.038 -8.709 -21.965 1.00 88.50 171 LEU A N 1
ATOM 1377 C CA . LEU A 1 171 ? -0.402 -7.788 -20.890 1.00 88.50 171 LEU A CA 1
ATOM 1378 C C . LEU A 1 171 ? -1.834 -7.273 -21.055 1.00 88.50 171 LEU A C 1
ATOM 1380 O O . LEU A 1 171 ? -2.588 -7.288 -20.082 1.00 88.50 171 LEU A O 1
ATOM 1384 N N . LEU A 1 172 ? -2.250 -6.882 -22.262 1.00 92.94 172 LEU A N 1
ATOM 1385 C CA . LEU A 1 172 ? -3.619 -6.434 -22.545 1.00 92.94 172 LEU A CA 1
ATOM 1386 C C . LEU A 1 172 ? -4.652 -7.543 -22.306 1.00 92.94 172 LEU A C 1
ATOM 1388 O O . LEU A 1 172 ? -5.710 -7.293 -21.723 1.00 92.94 172 LEU A O 1
ATOM 1392 N N . VAL A 1 173 ? -4.335 -8.786 -22.679 1.00 94.75 173 VAL A N 1
ATOM 1393 C CA . VAL A 1 173 ? -5.176 -9.961 -22.391 1.00 94.75 173 VAL A CA 1
ATOM 1394 C C . VAL A 1 173 ? -5.328 -10.153 -20.877 1.00 94.75 173 VAL A C 1
ATOM 1396 O O . VAL A 1 173 ? -6.442 -10.317 -20.367 1.00 94.75 173 VAL A O 1
ATOM 1399 N N . ASN A 1 174 ? -4.229 -10.053 -20.127 1.00 90.50 174 ASN A N 1
ATOM 1400 C CA . ASN A 1 174 ? -4.250 -10.142 -18.668 1.00 90.50 174 ASN A CA 1
ATOM 1401 C C . ASN A 1 174 ? -5.013 -8.977 -18.016 1.00 90.50 174 ASN A C 1
ATOM 1403 O O . ASN A 1 174 ? -5.766 -9.184 -17.059 1.00 90.50 174 ASN A O 1
ATOM 1407 N N . GLN A 1 175 ? -4.871 -7.757 -18.537 1.00 89.06 175 GLN A N 1
ATOM 1408 C CA . GLN A 1 175 ? -5.631 -6.589 -18.091 1.00 89.06 175 GLN A CA 1
ATOM 1409 C C . GLN A 1 175 ? -7.131 -6.773 -18.339 1.00 89.06 175 GLN A C 1
ATOM 1411 O O . GLN A 1 175 ? -7.930 -6.516 -17.438 1.00 89.06 175 GLN A O 1
ATOM 1416 N N . ARG A 1 176 ? -7.527 -7.309 -19.499 1.00 91.94 176 ARG A N 1
ATOM 1417 C CA . ARG A 1 176 ? -8.926 -7.644 -19.803 1.00 91.94 176 ARG A CA 1
ATOM 1418 C C . ARG A 1 176 ? -9.501 -8.640 -18.796 1.00 91.94 176 ARG A C 1
ATOM 1420 O O . ARG A 1 176 ? -10.571 -8.389 -18.245 1.00 91.94 176 ARG A O 1
ATOM 1427 N N . LYS A 1 177 ? -8.767 -9.711 -18.479 1.00 92.06 177 LYS A N 1
ATOM 1428 C CA . LYS A 1 177 ? -9.177 -10.702 -17.466 1.00 92.06 177 LYS A CA 1
ATOM 1429 C C . LYS A 1 177 ? -9.344 -10.072 -16.075 1.00 92.06 177 LYS A C 1
ATOM 1431 O O . LYS A 1 177 ? -10.280 -10.394 -15.342 1.00 92.06 177 LYS A O 1
ATOM 1436 N N . ARG A 1 178 ? -8.467 -9.130 -15.706 1.00 88.19 178 ARG A N 1
ATOM 1437 C CA . ARG A 1 178 ? -8.584 -8.365 -14.451 1.00 88.19 178 ARG A CA 1
ATOM 1438 C C . ARG A 1 178 ? -9.823 -7.467 -14.443 1.00 88.19 178 ARG A C 1
ATOM 1440 O O . ARG A 1 178 ? -10.529 -7.447 -13.437 1.00 88.19 178 ARG A O 1
ATOM 1447 N N . LEU A 1 179 ? -10.112 -6.768 -15.542 1.00 90.44 179 LEU A N 1
ATOM 1448 C CA . LEU A 1 179 ? -11.310 -5.932 -15.679 1.00 90.44 179 LEU A CA 1
ATOM 1449 C C . LEU A 1 179 ? -12.599 -6.757 -15.604 1.00 90.44 179 LEU A C 1
ATOM 1451 O O . LEU A 1 179 ? -13.555 -6.328 -14.966 1.00 90.44 179 LEU A O 1
ATOM 1455 N N . GLU A 1 180 ? -12.617 -7.956 -16.179 1.00 92.19 180 GLU A N 1
ATOM 1456 C CA . GLU A 1 180 ? -13.750 -8.881 -16.091 1.00 92.19 180 GLU A CA 1
ATOM 1457 C C . GLU A 1 180 ? -13.995 -9.368 -14.652 1.00 92.19 180 GLU A C 1
ATOM 1459 O O . GLU A 1 180 ? -15.126 -9.344 -14.154 1.00 92.19 180 GLU A O 1
ATOM 1464 N N . SER A 1 181 ? -12.925 -9.707 -13.926 1.00 87.12 181 SER A N 1
ATOM 1465 C CA . SER A 1 181 ? -13.000 -10.004 -12.490 1.00 87.12 181 SER A CA 1
ATOM 1466 C C . SER A 1 181 ? -13.508 -8.796 -11.687 1.00 87.12 181 SER A C 1
ATOM 1468 O O . SER A 1 181 ? -14.360 -8.942 -10.810 1.00 87.12 181 SER A O 1
ATOM 1470 N N . SER A 1 182 ? -13.032 -7.583 -11.987 1.00 83.62 182 SER A N 1
ATOM 1471 C CA . SER A 1 182 ? -13.507 -6.358 -11.330 1.00 83.62 182 SER A CA 1
ATOM 1472 C C . SER A 1 182 ? -14.979 -6.074 -11.632 1.00 83.62 182 SER A C 1
ATOM 1474 O O . SER A 1 182 ? -15.734 -5.764 -10.712 1.00 83.62 182 SER A O 1
ATOM 1476 N N . ARG A 1 183 ? -15.421 -6.261 -12.881 1.00 84.56 183 ARG A N 1
ATOM 1477 C CA . ARG A 1 183 ? -16.833 -6.160 -13.280 1.00 84.56 183 ARG A CA 1
ATOM 1478 C C . ARG A 1 183 ? -17.701 -7.145 -12.497 1.00 84.56 183 ARG A C 1
ATOM 1480 O O . ARG A 1 183 ? -18.763 -6.761 -12.018 1.00 84.56 183 ARG A O 1
ATOM 1487 N N . SER A 1 184 ? -17.227 -8.374 -12.304 1.00 82.44 184 SER A N 1
ATOM 1488 C CA . SER A 1 184 ? -17.928 -9.404 -11.523 1.00 82.44 184 SER A CA 1
ATOM 1489 C C . SER A 1 184 ? -18.069 -9.016 -10.045 1.00 82.44 184 SER A C 1
ATOM 1491 O O . SER A 1 184 ? -19.136 -9.177 -9.453 1.00 82.44 184 SER A O 1
ATOM 1493 N N . LYS A 1 185 ? -17.025 -8.425 -9.448 1.00 86.94 185 LYS A N 1
ATOM 1494 C CA . LYS A 1 185 ? -17.074 -7.897 -8.073 1.00 86.94 185 LYS A CA 1
ATOM 1495 C C . LYS A 1 185 ? -18.032 -6.715 -7.944 1.00 86.94 185 LYS A C 1
ATOM 1497 O O . LYS A 1 185 ? -18.813 -6.676 -7.002 1.00 86.94 185 LYS A O 1
ATOM 1502 N N . VAL A 1 186 ? -18.007 -5.785 -8.898 1.00 82.88 186 VAL A N 1
ATOM 1503 C CA . VAL A 1 186 ? -18.931 -4.643 -8.944 1.00 82.88 186 VAL A CA 1
ATOM 1504 C C . VAL A 1 186 ? -20.379 -5.125 -9.057 1.00 82.88 186 VAL A C 1
ATOM 1506 O O . VAL A 1 186 ? -21.233 -4.663 -8.304 1.00 82.88 186 VAL A O 1
ATOM 1509 N N . LEU A 1 187 ? -20.652 -6.122 -9.905 1.00 85.19 187 LEU A N 1
ATOM 1510 C CA . LEU A 1 187 ? -21.973 -6.745 -9.998 1.00 85.19 187 LEU A CA 1
ATOM 1511 C C . LEU A 1 187 ? -22.393 -7.392 -8.665 1.00 85.19 187 LEU A C 1
ATOM 1513 O O . LEU A 1 187 ? -23.524 -7.204 -8.229 1.00 85.19 187 LEU A O 1
ATOM 1517 N N . SER A 1 188 ? -21.471 -8.063 -7.964 1.00 79.06 188 SER A N 1
ATOM 1518 C CA . SER A 1 188 ? -21.724 -8.597 -6.617 1.00 79.06 188 SER A CA 1
ATOM 1519 C C . SER A 1 188 ? -21.941 -7.517 -5.547 1.00 79.06 188 SER A C 1
ATOM 1521 O O . SER A 1 188 ? -22.523 -7.815 -4.504 1.00 79.06 188 SER A O 1
ATOM 1523 N N . VAL A 1 189 ? -21.451 -6.291 -5.741 1.00 78.69 189 VAL A N 1
ATOM 1524 C CA . VAL A 1 189 ? -21.761 -5.161 -4.852 1.00 78.69 189 VAL A CA 1
ATOM 1525 C C . VAL A 1 189 ? -23.163 -4.644 -5.158 1.00 78.69 189 VAL A C 1
ATOM 1527 O O . VAL A 1 189 ? -23.945 -4.458 -4.229 1.00 78.69 189 VAL A O 1
ATOM 1530 N N . PHE A 1 190 ? -23.526 -4.508 -6.438 1.00 77.75 190 PHE A N 1
ATOM 1531 C CA . PHE A 1 190 ? -24.875 -4.113 -6.853 1.00 77.75 190 PHE A CA 1
ATOM 1532 C C . PHE A 1 190 ? -25.960 -5.072 -6.346 1.00 77.75 190 PHE A C 1
ATOM 1534 O O . PHE A 1 190 ? -27.019 -4.608 -5.928 1.00 77.75 190 PHE A O 1
ATOM 1541 N N . THR A 1 191 ? -25.693 -6.381 -6.273 1.00 75.88 191 THR A N 1
ATOM 1542 C CA . THR A 1 191 ? -26.633 -7.346 -5.672 1.00 75.88 191 THR A CA 1
ATOM 1543 C C . THR A 1 191 ? -26.779 -7.203 -4.152 1.00 75.88 191 THR A C 1
ATOM 1545 O O . THR A 1 191 ? -27.787 -7.635 -3.600 1.00 75.88 191 THR A O 1
ATOM 1548 N N . ARG A 1 192 ? -25.824 -6.562 -3.458 1.00 74.06 192 ARG A N 1
ATOM 1549 C CA . ARG A 1 192 ? -25.868 -6.305 -2.002 1.00 74.06 192 ARG A CA 1
ATOM 1550 C C . ARG A 1 192 ? -26.449 -4.937 -1.630 1.00 74.06 192 ARG A C 1
ATOM 1552 O O . ARG A 1 192 ? -26.907 -4.767 -0.503 1.00 74.06 192 ARG A O 1
ATOM 1559 N N . LEU A 1 193 ? -26.489 -3.975 -2.554 1.00 70.31 193 LEU A N 1
ATOM 1560 C CA . LEU A 1 193 ? -27.129 -2.670 -2.337 1.00 70.31 193 LEU A CA 1
ATOM 1561 C C . LEU A 1 193 ? -28.610 -2.731 -1.898 1.00 70.31 193 LEU A C 1
ATOM 1563 O O . LEU A 1 193 ? -28.960 -1.965 -0.996 1.00 70.31 193 LEU A O 1
ATOM 1567 N N . PRO A 1 194 ? -29.487 -3.620 -2.420 1.00 69.69 194 PRO A N 1
ATOM 1568 C CA . PRO A 1 194 ? -30.864 -3.710 -1.918 1.00 69.69 194 PRO A CA 1
ATOM 1569 C C . PRO A 1 194 ? -30.939 -4.133 -0.440 1.00 69.69 194 PRO A C 1
ATOM 1571 O O . PRO A 1 194 ? -31.803 -3.649 0.287 1.00 69.69 194 PRO A O 1
ATOM 1574 N N . MET A 1 195 ? -29.990 -4.945 0.043 1.00 67.56 195 MET A N 1
ATOM 1575 C CA . MET A 1 195 ? -29.905 -5.352 1.453 1.00 67.56 195 MET A CA 1
ATOM 1576 C C . MET A 1 195 ? -29.456 -4.197 2.362 1.00 67.56 195 MET A C 1
ATOM 1578 O O . MET A 1 195 ? -29.955 -4.039 3.475 1.00 67.56 195 MET A O 1
ATOM 1582 N N . VAL A 1 196 ? -28.549 -3.344 1.874 1.00 67.50 196 VAL A N 1
ATOM 1583 C CA . VAL A 1 196 ? -28.122 -2.131 2.590 1.00 67.50 196 VAL A CA 1
ATOM 1584 C C . VAL A 1 196 ? -29.270 -1.126 2.701 1.00 67.50 196 VAL A C 1
ATOM 1586 O O . VAL A 1 196 ? -29.416 -0.498 3.746 1.00 67.50 196 VAL A O 1
ATOM 1589 N N . ASN A 1 197 ? -30.129 -1.015 1.682 1.00 70.00 197 ASN A N 1
ATOM 1590 C CA . ASN A 1 197 ? -31.310 -0.150 1.743 1.00 70.00 197 ASN A CA 1
ATOM 1591 C C . ASN A 1 197 ? -32.308 -0.610 2.825 1.00 70.00 197 ASN A C 1
ATOM 1593 O O . ASN A 1 197 ? -32.886 0.209 3.538 1.00 70.00 197 ASN A O 1
ATOM 1597 N N . GLU A 1 198 ? -32.462 -1.922 3.019 1.00 73.44 198 GLU A N 1
ATOM 1598 C CA . GLU A 1 198 ? -33.307 -2.464 4.087 1.00 73.44 198 GLU A CA 1
ATOM 1599 C C . GLU A 1 198 ? -32.720 -2.207 5.486 1.00 73.44 198 GLU A C 1
ATOM 1601 O O . GLU A 1 198 ? -33.449 -1.859 6.417 1.00 73.44 198 GLU A O 1
ATOM 1606 N N . LEU A 1 199 ? -31.396 -2.310 5.635 1.00 69.50 199 LEU A N 1
ATOM 1607 C CA . LEU A 1 199 ? -30.701 -1.965 6.878 1.00 69.50 199 LEU A CA 1
ATOM 1608 C C . LEU A 1 199 ? -30.787 -0.463 7.175 1.00 69.50 199 LEU A C 1
ATOM 1610 O O . LEU A 1 199 ? -31.081 -0.081 8.306 1.00 69.50 199 LEU A O 1
ATOM 1614 N N . MET A 1 200 ? -30.617 0.389 6.162 1.00 69.31 200 MET A N 1
ATOM 1615 C CA . MET A 1 200 ? -30.754 1.840 6.294 1.00 69.31 200 MET A CA 1
ATOM 1616 C C . MET A 1 200 ? -32.176 2.232 6.722 1.00 69.31 200 MET A C 1
ATOM 1618 O O . MET A 1 200 ? -32.343 3.083 7.598 1.00 69.31 200 MET A O 1
ATOM 1622 N N . ARG A 1 201 ? -33.201 1.550 6.188 1.00 67.75 201 ARG A N 1
ATOM 1623 C CA . ARG A 1 201 ? -34.601 1.737 6.601 1.00 67.75 201 ARG A CA 1
ATOM 1624 C C . ARG A 1 201 ? -34.829 1.317 8.058 1.00 67.75 201 ARG A C 1
ATOM 1626 O O . ARG A 1 201 ? -35.389 2.088 8.830 1.00 67.75 201 ARG A O 1
ATOM 1633 N N . LYS A 1 202 ? -34.289 0.164 8.478 1.00 69.56 202 LYS A N 1
ATOM 1634 C CA . LYS A 1 202 ? -34.363 -0.313 9.876 1.00 69.56 202 LYS A CA 1
ATOM 1635 C C . LYS A 1 202 ? -33.643 0.610 10.872 1.00 69.56 202 LYS A C 1
ATOM 1637 O O . LYS A 1 202 ? -34.103 0.753 12.004 1.00 69.56 202 LYS A O 1
ATOM 1642 N N . ILE A 1 203 ? -32.542 1.256 10.471 1.00 68.25 203 ILE A N 1
ATOM 1643 C CA . ILE A 1 203 ? -31.861 2.281 11.283 1.00 68.25 203 ILE A CA 1
ATOM 1644 C C . ILE A 1 203 ? -32.726 3.549 11.412 1.00 68.25 203 ILE A C 1
ATOM 1646 O O . ILE A 1 203 ? -32.829 4.109 12.507 1.00 68.25 203 ILE A O 1
ATOM 1650 N N . GLY A 1 204 ? -33.371 3.984 10.323 1.00 67.12 204 GLY A N 1
ATOM 1651 C CA . GLY A 1 204 ? -34.264 5.146 10.318 1.00 67.12 204 GLY A CA 1
ATOM 1652 C C . GLY A 1 204 ? -35.451 4.986 11.272 1.00 67.12 204 GLY A C 1
ATOM 1653 O O . GLY A 1 204 ? -35.714 5.877 12.080 1.00 67.12 204 GLY A O 1
ATOM 1654 N N . ASP A 1 205 ? -36.085 3.813 11.265 1.00 66.62 205 ASP A N 1
ATOM 1655 C CA . ASP A 1 205 ? -37.275 3.512 12.076 1.00 66.62 205 ASP A CA 1
ATOM 1656 C C . ASP A 1 205 ? -37.004 3.451 13.588 1.00 66.62 205 ASP A C 1
ATOM 1658 O O . ASP A 1 205 ? -37.921 3.548 14.407 1.00 66.62 205 ASP A O 1
ATOM 1662 N N . LYS A 1 206 ? -35.747 3.264 14.007 1.00 72.19 206 LYS A N 1
ATOM 1663 C CA . LYS A 1 206 ? -35.380 3.348 15.429 1.00 72.19 206 LYS A CA 1
ATOM 1664 C C . LYS A 1 206 ? -35.224 4.805 15.871 1.00 72.19 206 LYS A C 1
ATOM 1666 O O . LYS A 1 206 ? -35.740 5.180 16.917 1.00 72.19 206 LYS A O 1
ATOM 1671 N N . LYS A 1 207 ? -34.602 5.642 15.035 1.00 75.19 207 LYS A N 1
ATOM 1672 C CA . LYS A 1 207 ? -34.365 7.063 15.333 1.00 75.19 207 LYS A CA 1
ATOM 1673 C C . LYS A 1 207 ? -35.650 7.902 15.322 1.00 75.19 207 LYS A C 1
ATOM 1675 O O . LYS A 1 207 ? -35.763 8.852 16.091 1.00 75.19 207 LYS A O 1
ATOM 1680 N N . THR A 1 208 ? -36.630 7.555 14.484 1.00 73.81 208 THR A N 1
ATOM 1681 C CA . THR A 1 208 ? -37.941 8.231 14.455 1.00 73.81 208 THR A CA 1
ATOM 1682 C C . THR A 1 208 ? -38.776 7.940 15.701 1.00 73.81 208 THR A C 1
ATOM 1684 O O . THR A 1 208 ? -39.423 8.849 16.218 1.00 73.81 208 THR A O 1
ATOM 1687 N N . ARG A 1 209 ? -38.722 6.708 16.226 1.00 79.81 209 ARG A N 1
ATOM 1688 C CA . ARG A 1 209 ? -39.436 6.320 17.453 1.00 79.81 209 ARG A CA 1
ATOM 1689 C C . ARG A 1 209 ? -38.914 7.049 18.689 1.00 79.81 209 ARG A C 1
ATOM 1691 O O . ARG A 1 209 ? -39.720 7.574 19.451 1.00 79.81 209 ARG A O 1
ATOM 1698 N N . ASP A 1 210 ? -37.596 7.160 18.842 1.00 83.81 210 ASP A N 1
ATOM 1699 C CA . ASP A 1 210 ? -36.999 7.870 19.982 1.00 83.81 210 ASP A CA 1
ATOM 1700 C C . ASP A 1 210 ? -37.346 9.373 19.956 1.00 83.81 210 ASP A C 1
ATOM 1702 O O . ASP A 1 210 ? -37.737 9.947 20.972 1.00 83.81 210 ASP A O 1
ATOM 1706 N N . ASN A 1 211 ? -37.310 10.004 18.776 1.00 89.06 211 ASN A N 1
ATOM 1707 C CA . ASN A 1 211 ? -37.707 11.407 18.615 1.00 89.06 211 ASN A CA 1
ATOM 1708 C C . ASN A 1 211 ? -39.201 11.643 18.888 1.00 89.06 211 ASN A C 1
ATOM 1710 O O . ASN A 1 211 ? -39.564 12.690 19.425 1.00 89.06 211 ASN A O 1
ATOM 1714 N N . LEU A 1 212 ? -40.067 10.687 18.538 1.00 89.44 212 LEU A N 1
ATOM 1715 C CA . LEU A 1 212 ? -41.503 10.779 18.801 1.00 89.44 212 LEU A CA 1
ATOM 1716 C C . LEU A 1 212 ? -41.800 10.745 20.305 1.00 89.44 212 LEU A C 1
ATOM 1718 O O . LEU A 1 212 ? -42.591 11.552 20.785 1.00 89.44 212 LEU A O 1
ATOM 1722 N N . ILE A 1 213 ? -41.119 9.878 21.061 1.00 91.12 213 ILE A N 1
ATOM 1723 C CA . ILE A 1 213 ? -41.258 9.822 22.523 1.00 91.12 213 ILE A CA 1
ATOM 1724 C C . ILE A 1 213 ? -40.839 11.159 23.146 1.00 91.12 213 ILE A C 1
ATOM 1726 O O . ILE A 1 213 ? -41.581 11.723 23.949 1.00 91.12 213 ILE A O 1
ATOM 1730 N N . VAL A 1 214 ? -39.691 11.709 22.737 1.00 91.81 214 VAL A N 1
ATOM 1731 C CA . VAL A 1 214 ? -39.205 13.002 23.249 1.00 91.81 214 VAL A CA 1
ATOM 1732 C C . VAL A 1 214 ? -40.175 14.143 22.920 1.00 91.81 214 VAL A C 1
ATOM 1734 O O . VAL A 1 214 ? -40.465 14.968 23.786 1.00 91.81 214 VAL A O 1
ATOM 1737 N N . ALA A 1 215 ? -40.728 14.177 21.704 1.00 91.62 215 ALA A N 1
ATOM 1738 C CA . ALA A 1 215 ? -41.706 15.189 21.306 1.00 91.62 215 ALA A CA 1
ATOM 1739 C C . ALA A 1 215 ? -42.999 15.117 22.139 1.00 91.62 215 ALA A C 1
ATOM 1741 O O . ALA A 1 215 ? -43.511 16.152 22.567 1.00 91.62 215 ALA A O 1
ATOM 1742 N N . VAL A 1 216 ? -43.496 13.908 22.425 1.00 93.94 216 VAL A N 1
ATOM 1743 C CA . VAL A 1 216 ? -44.687 13.705 23.266 1.00 93.94 216 VAL A CA 1
ATOM 1744 C C . VAL A 1 216 ? -44.433 14.163 24.701 1.00 93.94 216 VAL A C 1
ATOM 1746 O O . VAL A 1 216 ? -45.258 14.877 25.263 1.00 93.94 216 VAL A O 1
ATOM 1749 N N . VAL A 1 217 ? -43.277 13.829 25.282 1.00 96.06 217 VAL A N 1
ATOM 1750 C CA . VAL A 1 217 ? -42.924 14.255 26.648 1.00 96.06 217 VAL A CA 1
ATOM 1751 C C . VAL A 1 217 ? -42.863 15.781 26.753 1.00 96.06 217 VAL A C 1
ATOM 1753 O O . VAL A 1 217 ? -43.407 16.353 27.699 1.00 96.06 217 VAL A O 1
ATOM 1756 N N . MET A 1 218 ? -42.267 16.450 25.763 1.00 94.50 218 MET A N 1
ATOM 1757 C CA . MET A 1 218 ? -42.227 17.914 25.708 1.00 94.50 218 MET A CA 1
ATOM 1758 C C . MET A 1 218 ? -43.628 18.524 25.601 1.00 94.50 218 MET A C 1
ATOM 1760 O O . MET A 1 218 ? -43.947 19.452 26.341 1.00 94.50 218 MET A O 1
ATOM 1764 N N . ALA A 1 219 ? -44.485 17.986 24.729 1.00 94.25 219 ALA A N 1
ATOM 1765 C CA . ALA A 1 219 ? -45.860 18.457 24.579 1.00 94.25 219 ALA A CA 1
ATOM 1766 C C . ALA A 1 219 ? -46.680 18.268 25.868 1.00 94.25 219 ALA A C 1
ATOM 1768 O O . ALA A 1 219 ? -47.367 19.195 26.298 1.00 94.25 219 ALA A O 1
ATOM 1769 N N . CYS A 1 220 ? -46.562 17.109 26.524 1.00 95.19 220 CYS A N 1
ATOM 1770 C CA . CYS A 1 220 ? -47.202 16.853 27.813 1.00 95.19 220 CYS A CA 1
ATOM 1771 C C . CYS A 1 220 ? -46.724 17.840 28.882 1.00 95.19 220 CYS A C 1
ATOM 1773 O O . CYS A 1 220 ? -47.549 18.417 29.584 1.00 95.19 220 CYS A O 1
ATOM 1775 N N . CYS A 1 221 ? -45.414 18.080 28.977 1.00 90.94 221 CYS A N 1
ATOM 1776 C CA . CYS A 1 221 ? -44.846 19.030 29.933 1.00 90.94 221 CYS A CA 1
ATOM 1777 C C . CYS A 1 221 ? -45.417 20.445 29.732 1.00 90.94 221 CYS A C 1
ATOM 1779 O O . CYS A 1 221 ? -45.898 21.062 30.680 1.00 90.94 221 CYS A O 1
ATOM 1781 N N . ILE A 1 222 ? -45.464 20.926 28.485 1.00 94.69 222 ILE A N 1
ATOM 1782 C CA . ILE A 1 222 ? -46.028 22.243 28.151 1.00 94.69 222 ILE A CA 1
ATOM 1783 C C . ILE A 1 222 ? -47.518 22.313 28.515 1.00 94.69 222 ILE A C 1
ATOM 1785 O O . ILE A 1 222 ? -47.966 23.310 29.082 1.00 94.69 222 ILE A O 1
ATOM 1789 N N . PHE A 1 223 ? -48.283 21.254 28.240 1.00 95.44 223 PHE A N 1
ATOM 1790 C CA . PHE A 1 223 ? -49.706 21.197 28.572 1.00 95.44 223 PHE A CA 1
ATOM 1791 C C . PHE A 1 223 ? -49.950 21.286 30.086 1.00 95.44 223 PHE A C 1
ATOM 1793 O O . PHE A 1 223 ? -50.792 22.070 30.528 1.00 95.44 223 PHE A O 1
ATOM 1800 N N . PHE A 1 224 ? -49.172 20.554 30.891 1.00 92.81 224 PHE A N 1
ATOM 1801 C CA . PHE A 1 224 ? -49.246 20.629 32.353 1.00 92.81 224 PHE A CA 1
ATOM 1802 C C . PHE A 1 224 ? -48.876 22.018 32.887 1.00 92.81 224 PHE A C 1
ATOM 1804 O O . PHE A 1 224 ? -49.567 22.531 33.768 1.00 92.81 224 PHE A O 1
ATOM 1811 N N . CYS A 1 225 ? -47.845 22.658 32.328 1.00 91.38 225 CYS A N 1
ATOM 1812 C CA . CYS A 1 225 ? -47.466 24.022 32.702 1.00 91.38 225 CYS A CA 1
ATOM 1813 C C . CYS A 1 225 ? -48.597 25.025 32.435 1.00 91.38 225 CYS A C 1
ATOM 1815 O O . CYS A 1 225 ? -48.935 25.820 33.312 1.00 91.38 225 CYS A O 1
ATOM 1817 N N . ILE A 1 226 ? -49.223 24.968 31.253 1.00 92.75 226 ILE A N 1
ATOM 1818 C CA . ILE A 1 226 ? -50.351 25.848 30.907 1.00 92.75 226 ILE A CA 1
ATOM 1819 C C . ILE A 1 226 ? -51.528 25.605 31.855 1.00 92.75 226 ILE A C 1
ATOM 1821 O O . ILE A 1 226 ? -52.112 26.560 32.367 1.00 92.75 226 ILE A O 1
ATOM 1825 N N . TRP A 1 227 ? -51.854 24.340 32.128 1.00 95.06 227 TRP A N 1
ATOM 1826 C CA . TRP A 1 227 ? -52.947 23.986 33.030 1.00 95.06 227 TRP A CA 1
ATOM 1827 C C . TRP A 1 227 ? -52.728 24.532 34.449 1.00 95.06 227 TRP A C 1
ATOM 1829 O O . TRP A 1 227 ? -53.633 25.136 35.026 1.00 95.06 227 TRP A O 1
ATOM 1839 N N . TYR A 1 228 ? -51.511 24.410 34.986 1.00 93.31 228 TYR A N 1
ATOM 1840 C CA . TYR A 1 228 ? -51.159 24.941 36.304 1.00 93.31 228 TYR A CA 1
ATOM 1841 C C . TYR A 1 228 ? -51.235 26.474 36.367 1.00 93.31 228 TYR A C 1
ATOM 1843 O O . TYR A 1 228 ? -51.777 27.041 37.321 1.00 93.31 228 TYR A O 1
ATOM 1851 N N . ILE A 1 229 ? -50.742 27.164 35.334 1.00 92.00 229 ILE A N 1
ATOM 1852 C CA . ILE A 1 229 ? -50.814 28.629 35.253 1.00 92.00 229 ILE A CA 1
ATOM 1853 C C . ILE A 1 229 ? -52.277 29.090 35.195 1.00 92.00 229 ILE A C 1
ATOM 1855 O O . ILE A 1 229 ? -52.659 30.007 35.916 1.00 92.00 229 ILE A O 1
ATOM 1859 N N . LEU A 1 230 ? -53.129 28.427 34.410 1.00 90.81 230 LEU A N 1
ATOM 1860 C CA . LEU A 1 230 ? -54.553 28.766 34.346 1.00 90.81 230 LEU A CA 1
ATOM 1861 C C . LEU A 1 230 ? -55.275 28.504 35.672 1.00 90.81 230 LEU A C 1
ATOM 1863 O O . LEU A 1 230 ? -56.051 29.347 36.121 1.00 90.81 230 LEU A O 1
ATOM 1867 N N . HIS A 1 231 ? -54.996 27.377 36.329 1.00 90.69 231 HIS A N 1
ATOM 1868 C CA . HIS A 1 231 ? -55.583 27.061 37.630 1.00 90.69 231 HIS A CA 1
ATOM 1869 C C . HIS A 1 231 ? -55.155 28.066 38.709 1.00 90.69 231 HIS A C 1
ATOM 1871 O O . HIS A 1 231 ? -55.991 28.567 39.461 1.00 90.69 231 HIS A O 1
ATOM 1877 N N . SER A 1 232 ? -53.866 28.414 38.762 1.00 86.31 232 SER A N 1
ATOM 1878 C CA . SER A 1 232 ? -53.361 29.418 39.706 1.00 86.31 232 SER A CA 1
ATOM 1879 C C . SER A 1 232 ? -53.941 30.811 39.443 1.00 86.31 232 SER A C 1
ATOM 1881 O O . SER A 1 232 ? -54.303 31.496 40.398 1.00 86.31 232 SER A O 1
ATOM 1883 N N . LEU A 1 233 ? -54.122 31.209 38.178 1.00 85.75 233 LEU A N 1
ATOM 1884 C CA . LEU A 1 233 ? -54.778 32.469 37.814 1.00 85.75 233 LEU A CA 1
ATOM 1885 C C . LEU A 1 233 ? -56.252 32.495 38.229 1.00 85.75 233 LEU A C 1
ATOM 1887 O O . LEU A 1 233 ? -56.678 33.475 38.83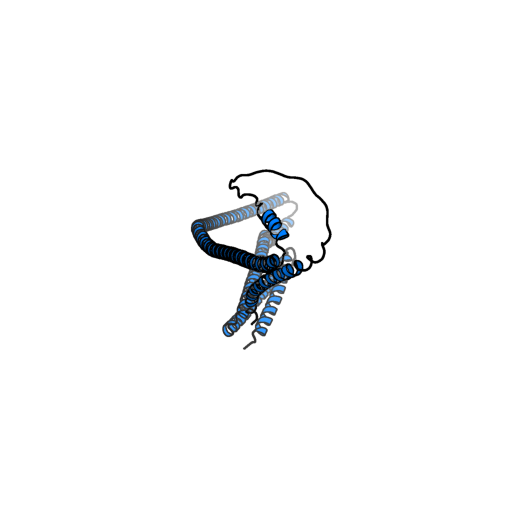6 1.00 85.75 233 LEU A O 1
ATOM 1891 N N . LEU A 1 234 ? -57.010 31.425 37.969 1.00 84.19 234 LEU A N 1
ATOM 1892 C CA . LEU A 1 234 ? -58.415 31.311 38.384 1.00 84.19 234 LEU A CA 1
ATOM 1893 C C . LEU A 1 234 ? -58.561 31.355 39.910 1.00 84.19 234 LEU A C 1
ATOM 1895 O O . LEU A 1 234 ? -59.429 32.047 40.446 1.00 84.19 234 LEU A O 1
ATOM 1899 N N . PHE A 1 235 ? -57.678 30.663 40.629 1.00 82.38 235 PHE A N 1
ATOM 1900 C CA . PHE A 1 235 ? -57.654 30.707 42.086 1.00 82.38 235 PHE A CA 1
ATOM 1901 C C . PHE A 1 235 ? -57.294 32.106 42.606 1.00 82.38 235 PHE A C 1
ATOM 1903 O O . PHE A 1 235 ? -57.920 32.606 43.541 1.00 82.38 235 PHE A O 1
ATOM 1910 N N . TYR A 1 236 ? -56.343 32.783 41.961 1.00 80.50 236 TYR A N 1
ATOM 1911 C CA . TYR A 1 236 ? -55.943 34.143 42.309 1.00 80.50 236 TYR A CA 1
ATOM 1912 C C . TYR A 1 236 ? -57.057 35.168 42.059 1.00 80.50 236 TYR A C 1
ATOM 1914 O O . TYR A 1 236 ? -57.277 36.048 42.893 1.00 80.50 236 TYR A O 1
ATOM 1922 N N . THR A 1 237 ? -57.796 35.056 40.950 1.00 78.88 237 THR A N 1
ATOM 1923 C CA . THR A 1 237 ? -58.947 35.928 40.672 1.00 78.88 237 THR A CA 1
ATOM 1924 C C . THR A 1 237 ? -60.081 35.696 41.661 1.00 78.88 237 THR A C 1
ATOM 1926 O O . THR A 1 237 ? -60.653 36.669 42.150 1.00 78.88 237 THR A O 1
ATOM 1929 N N . ASN A 1 238 ? -60.359 34.438 42.017 1.00 78.81 238 ASN A N 1
ATOM 1930 C CA . ASN A 1 238 ? -61.388 34.096 43.001 1.00 78.81 238 ASN A CA 1
ATOM 1931 C C . ASN A 1 238 ? -61.025 34.618 44.398 1.00 78.81 238 ASN A C 1
ATOM 1933 O O . ASN A 1 238 ? -61.846 35.262 45.047 1.00 78.81 238 ASN A O 1
ATOM 1937 N N . MET A 1 239 ? -59.772 34.448 44.830 1.00 74.69 239 MET A N 1
ATOM 1938 C CA . MET A 1 239 ? -59.284 35.011 46.095 1.00 74.69 239 MET A CA 1
ATOM 1939 C C . MET A 1 239 ? -59.313 36.546 46.105 1.00 74.69 239 MET A C 1
ATOM 1941 O O . MET A 1 239 ? -59.685 37.151 47.111 1.00 74.69 239 MET A O 1
ATOM 1945 N N . ARG A 1 240 ? -58.977 37.202 44.984 1.00 73.12 240 ARG A N 1
ATOM 1946 C CA . ARG A 1 240 ? -59.110 38.662 44.851 1.00 73.12 240 ARG A CA 1
ATOM 1947 C C . ARG A 1 240 ? -60.559 39.133 44.931 1.00 73.12 240 ARG A C 1
ATOM 1949 O O . ARG A 1 240 ? -60.802 40.171 45.540 1.00 73.12 240 ARG A O 1
ATOM 1956 N N . GLN A 1 241 ? -61.496 38.405 44.325 1.00 69.62 241 GLN A N 1
ATOM 1957 C CA . GLN A 1 241 ? -62.918 38.725 44.427 1.00 69.62 241 GLN A CA 1
ATOM 1958 C C . GLN A 1 241 ? -63.397 38.618 45.874 1.00 69.62 241 GLN A C 1
ATOM 1960 O O . GLN A 1 241 ? -63.971 39.578 46.377 1.00 69.62 241 GLN A O 1
ATOM 1965 N N . ILE A 1 242 ? -63.077 37.522 46.571 1.00 70.00 242 ILE A N 1
ATOM 1966 C CA . ILE A 1 242 ? -63.444 37.340 47.983 1.00 70.00 242 ILE A CA 1
ATOM 1967 C C . ILE A 1 242 ? -62.912 38.504 48.829 1.00 70.00 242 ILE A C 1
ATOM 1969 O O . ILE A 1 242 ? -63.693 39.136 49.532 1.00 70.00 242 ILE A O 1
ATOM 1973 N N . ALA A 1 243 ? -61.632 38.871 48.689 1.00 67.44 243 ALA A N 1
ATOM 1974 C CA . ALA A 1 243 ? -61.030 39.995 49.417 1.00 67.44 243 ALA A CA 1
ATOM 1975 C C . ALA A 1 243 ? -61.703 41.360 49.137 1.00 67.44 243 ALA A C 1
ATOM 1977 O O . ALA A 1 243 ? -61.777 42.212 50.027 1.00 67.44 243 ALA A O 1
ATOM 1978 N N . TYR A 1 244 ? -62.204 41.581 47.916 1.00 61.94 244 TYR A N 1
ATOM 1979 C CA . TYR A 1 244 ? -62.943 42.798 47.566 1.00 61.94 244 TYR A CA 1
ATOM 1980 C C . TYR A 1 244 ? -64.336 42.826 48.212 1.00 61.94 244 TYR A C 1
ATOM 1982 O O . TYR A 1 244 ? -64.747 43.868 48.724 1.00 61.94 244 TYR A O 1
ATOM 1990 N N . TYR A 1 245 ? -65.029 41.683 48.262 1.00 60.06 245 TYR A N 1
ATOM 1991 C CA . TYR A 1 245 ? -66.337 41.569 48.912 1.00 60.06 245 TYR A CA 1
ATOM 1992 C C . TYR A 1 245 ? -66.259 41.778 50.434 1.00 60.06 245 TYR A C 1
ATOM 1994 O O . TYR A 1 245 ? -67.045 42.565 50.958 1.00 60.06 245 TYR A O 1
ATOM 2002 N N . THR A 1 246 ? -65.266 41.207 51.138 1.00 63.50 246 THR A N 1
ATOM 2003 C CA . THR A 1 246 ? -65.123 41.438 52.598 1.00 63.50 246 THR A CA 1
ATOM 2004 C C . THR A 1 246 ? -64.823 42.903 52.928 1.00 63.50 246 THR A C 1
ATOM 2006 O O . THR A 1 246 ? -65.186 43.391 53.997 1.00 63.50 246 THR A O 1
ATOM 2009 N N . SER A 1 247 ? -64.140 43.614 52.025 1.00 58.88 247 SER A N 1
ATOM 2010 C CA . SER A 1 247 ? -63.804 45.026 52.227 1.00 58.88 247 SER A CA 1
ATOM 2011 C C . SER A 1 247 ? -65.016 45.941 52.019 1.00 58.88 247 SER A C 1
ATOM 2013 O O . SER A 1 247 ? -65.129 46.951 52.704 1.00 58.88 247 SER A O 1
ATOM 2015 N N . GLN A 1 248 ? -65.936 45.598 51.111 1.00 54.50 248 GLN A N 1
ATOM 2016 C CA . GLN A 1 248 ? -67.199 46.327 50.924 1.00 54.50 248 GLN A CA 1
ATOM 2017 C C . GLN A 1 248 ? -68.165 46.133 52.101 1.00 54.50 248 GLN A C 1
ATOM 2019 O O . GLN A 1 248 ? -68.786 47.096 52.542 1.00 54.50 248 GLN A O 1
ATOM 2024 N N . GLU A 1 249 ? -68.248 44.922 52.656 1.00 57.03 249 GLU A N 1
ATOM 2025 C CA . GLU A 1 249 ? -69.096 44.619 53.818 1.00 57.03 249 GLU A CA 1
ATOM 2026 C C . GLU A 1 249 ? -68.682 45.439 55.055 1.00 57.03 249 GLU A C 1
ATOM 2028 O O . GLU A 1 249 ? -69.507 46.124 55.655 1.00 57.03 249 GLU A O 1
ATOM 2033 N N . GLN A 1 250 ? -67.376 45.518 55.339 1.00 53.69 250 GLN A N 1
ATOM 2034 C CA . GLN A 1 250 ? -66.832 46.354 56.420 1.00 53.69 250 GLN A CA 1
ATOM 2035 C C . GLN A 1 250 ? -67.068 47.864 56.203 1.00 53.69 250 GLN A C 1
ATOM 2037 O O . GLN A 1 250 ? -67.281 48.604 57.163 1.00 53.69 250 GLN A O 1
ATOM 2042 N N . ILE A 1 251 ? -67.032 48.350 54.954 1.00 57.06 251 ILE A N 1
ATOM 2043 C CA . ILE A 1 251 ? -67.299 49.766 54.637 1.00 57.06 251 ILE A CA 1
ATOM 2044 C C . ILE A 1 251 ? -68.792 50.091 54.793 1.00 57.06 251 ILE A C 1
ATOM 2046 O O . ILE A 1 251 ? -69.122 51.166 55.297 1.00 57.06 251 ILE A O 1
ATOM 2050 N N . ASN A 1 252 ? -69.683 49.173 54.409 1.00 57.12 252 ASN A N 1
ATOM 2051 C CA . ASN A 1 252 ? -71.128 49.347 54.555 1.00 57.12 252 ASN A CA 1
ATOM 2052 C C . ASN A 1 252 ? -71.560 49.362 56.026 1.00 57.12 252 ASN A C 1
ATOM 2054 O O . ASN A 1 252 ? -72.347 50.231 56.395 1.00 57.12 252 ASN A O 1
ATOM 2058 N N . ASP A 1 253 ? -70.991 48.507 56.880 1.00 55.97 253 ASP A N 1
ATOM 2059 C CA . ASP A 1 253 ? -71.280 48.515 58.322 1.00 55.97 253 ASP A CA 1
ATOM 2060 C C . ASP A 1 253 ? -70.843 49.828 58.996 1.00 55.97 253 ASP A C 1
ATOM 2062 O O . ASP A 1 253 ? -71.581 50.425 59.785 1.00 55.97 253 ASP A O 1
ATOM 2066 N N . VAL A 1 254 ? -69.664 50.346 58.633 1.00 58.56 254 VAL A N 1
ATOM 2067 C CA . VAL A 1 254 ? -69.154 51.625 59.158 1.00 58.56 254 VAL A CA 1
ATOM 2068 C C . VAL A 1 254 ? -69.947 52.824 58.618 1.00 58.56 254 VAL A C 1
ATOM 2070 O O . VAL A 1 254 ? -70.150 53.808 59.335 1.00 58.56 254 VAL A O 1
ATOM 2073 N N . ALA A 1 255 ? -70.411 52.770 57.367 1.00 56.12 255 ALA A N 1
ATOM 2074 C CA . ALA A 1 255 ? -71.267 53.803 56.785 1.00 56.12 255 ALA A CA 1
ATOM 2075 C C . ALA A 1 255 ? -72.673 53.804 57.410 1.00 56.12 255 ALA A C 1
ATOM 2077 O O . ALA A 1 255 ? -73.207 54.876 57.704 1.00 56.12 255 ALA A O 1
ATOM 2078 N N . PHE A 1 256 ? -73.243 52.626 57.678 1.00 55.50 256 PHE A N 1
ATOM 2079 C CA . PHE A 1 256 ? -74.558 52.465 58.300 1.00 55.50 256 PHE A CA 1
ATOM 2080 C C . PHE A 1 256 ? -74.571 52.982 59.748 1.00 55.50 256 PHE A C 1
ATOM 2082 O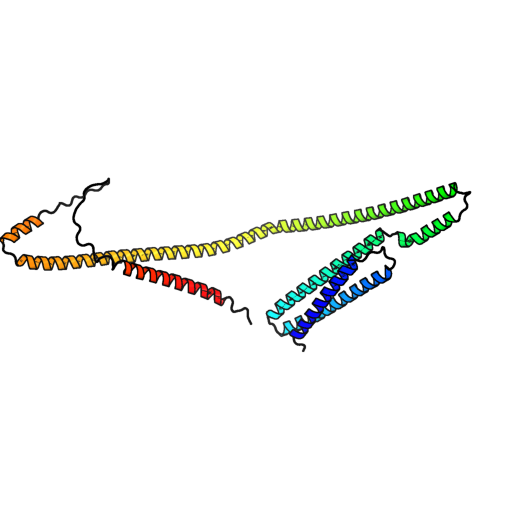 O . PHE A 1 256 ? -75.451 53.757 60.116 1.00 55.50 256 PHE A O 1
ATOM 2089 N N . HIS A 1 257 ? -73.527 52.695 60.535 1.00 56.72 257 HIS A N 1
ATOM 2090 C CA . HIS A 1 257 ? -73.393 53.209 61.906 1.00 56.72 257 HIS A CA 1
ATOM 2091 C C . HIS A 1 257 ? -73.210 54.743 61.968 1.00 56.72 257 HIS A C 1
ATOM 2093 O O . HIS A 1 257 ? -73.550 55.378 62.969 1.00 56.72 257 HIS A O 1
ATOM 2099 N N . ARG A 1 258 ? -72.682 55.378 60.909 1.00 52.88 258 ARG A N 1
ATOM 2100 C CA . ARG A 1 258 ? -72.591 56.850 60.822 1.00 52.88 258 ARG A CA 1
ATOM 2101 C C . ARG A 1 258 ? -73.866 57.527 60.322 1.00 52.88 258 ARG A C 1
ATOM 2103 O O . ARG A 1 258 ? -74.068 58.700 60.630 1.00 52.88 258 ARG A O 1
ATOM 2110 N N . LEU A 1 259 ? -74.720 56.819 59.586 1.00 51.38 259 LEU A N 1
ATOM 2111 C CA . LEU A 1 259 ? -76.029 57.324 59.157 1.00 51.38 259 LEU A CA 1
ATOM 2112 C C . LEU A 1 259 ? -77.037 57.410 60.315 1.00 51.38 259 LEU A C 1
ATOM 2114 O O . LEU A 1 259 ? -77.914 58.270 60.275 1.00 51.38 259 LEU A O 1
ATOM 2118 N N . ASP A 1 260 ? -76.871 56.597 61.361 1.00 55.97 260 ASP A N 1
ATOM 2119 C CA . ASP A 1 260 ? -77.751 56.578 62.543 1.00 55.97 260 ASP A CA 1
ATOM 2120 C C . ASP A 1 260 ? -77.509 57.751 63.523 1.00 55.97 260 ASP A C 1
ATOM 2122 O O . ASP A 1 260 ? -78.295 58.003 64.429 1.00 55.97 260 ASP A O 1
ATOM 2126 N N . GLN A 1 261 ? -76.435 58.529 63.326 1.00 55.78 261 GLN A N 1
ATOM 2127 C CA . GLN A 1 261 ? -76.121 59.717 64.139 1.00 55.78 261 GLN A CA 1
ATOM 2128 C C . GLN A 1 261 ? -76.586 61.049 63.516 1.00 55.78 261 GLN A C 1
ATOM 2130 O O . GLN A 1 261 ? -76.259 62.114 64.044 1.00 55.78 261 GLN A O 1
ATOM 2135 N N . LEU A 1 262 ? -77.329 61.034 62.400 1.00 49.78 262 LEU A N 1
ATOM 2136 C CA . LEU A 1 262 ? -77.762 62.255 61.705 1.00 49.78 262 LEU A CA 1
ATOM 2137 C C . LEU A 1 262 ? -79.232 62.636 62.000 1.00 49.78 262 LEU A C 1
ATOM 2139 O O . LEU A 1 262 ? -80.107 61.772 61.949 1.00 49.78 262 LEU A O 1
ATOM 2143 N N . PRO A 1 263 ? -79.547 63.932 62.220 1.00 56.50 263 PRO A N 1
ATOM 2144 C CA . PRO A 1 263 ? -80.916 64.405 62.449 1.00 56.50 263 PRO A CA 1
ATOM 2145 C C . PRO A 1 263 ? -81.835 64.208 61.226 1.00 56.50 263 PRO A C 1
ATOM 2147 O O . PRO A 1 263 ? -81.421 64.386 60.076 1.00 56.50 263 PRO A O 1
ATOM 2150 N N . ASP A 1 264 ? -83.112 63.892 61.484 1.00 53.91 264 ASP A N 1
ATOM 2151 C CA . ASP A 1 264 ? -84.098 63.324 60.539 1.00 53.91 264 ASP A CA 1
ATOM 2152 C C . ASP A 1 264 ? -84.291 64.076 59.208 1.00 53.91 264 ASP A C 1
ATOM 2154 O O . ASP A 1 264 ? -84.682 63.482 58.201 1.00 53.91 264 ASP A O 1
ATOM 2158 N N . SER A 1 265 ? -83.995 65.375 59.170 1.00 54.72 265 SER A N 1
ATOM 2159 C CA . SER A 1 265 ? -84.192 66.219 57.985 1.00 54.72 265 SER A CA 1
ATOM 2160 C C . SER A 1 265 ? -83.240 65.873 56.824 1.00 54.72 265 SER A C 1
ATOM 2162 O O . SER A 1 265 ? -83.625 65.936 55.656 1.00 54.72 265 SER A O 1
ATOM 2164 N N . LEU A 1 266 ? -82.011 65.427 57.122 1.00 51.28 266 LEU A N 1
ATOM 2165 C CA . LEU A 1 266 ? -81.004 65.080 56.103 1.00 51.28 266 LEU A CA 1
ATOM 2166 C C . LEU A 1 266 ? -81.092 63.620 55.638 1.00 51.28 266 LEU A C 1
ATOM 2168 O O . LEU A 1 266 ? -80.724 63.315 54.501 1.00 51.28 266 LEU A O 1
ATOM 2172 N N . ARG A 1 267 ? -81.649 62.728 56.469 1.00 52.47 267 ARG A N 1
ATOM 2173 C CA . ARG A 1 267 ? -81.851 61.311 56.133 1.00 52.47 267 ARG A CA 1
ATOM 2174 C C . ARG A 1 267 ? -82.757 61.148 54.910 1.00 52.47 267 ARG A C 1
ATOM 2176 O O . ARG A 1 267 ? -82.435 60.398 53.992 1.00 52.47 267 ARG A O 1
ATOM 2183 N N . ASN A 1 268 ? -83.839 61.923 54.842 1.00 49.62 268 ASN A N 1
ATOM 2184 C CA . ASN A 1 268 ? -84.793 61.861 53.731 1.00 49.62 268 ASN A CA 1
ATOM 2185 C C . ASN A 1 268 ? -84.222 62.399 52.408 1.00 49.62 268 ASN A C 1
ATOM 2187 O O . ASN A 1 268 ? -84.655 61.972 51.339 1.00 49.62 268 ASN A O 1
ATOM 2191 N N . HIS A 1 269 ? -83.231 63.295 52.455 1.00 50.62 269 HIS A N 1
ATOM 2192 C CA . HIS A 1 269 ? -82.576 63.820 51.255 1.00 50.62 269 HIS A CA 1
ATOM 2193 C C . HIS A 1 269 ? -81.501 62.861 50.714 1.00 50.62 269 HIS A C 1
ATOM 2195 O O . HIS A 1 269 ? -81.299 62.778 49.502 1.00 50.62 269 HIS A O 1
ATOM 2201 N N . PHE A 1 270 ? -80.851 62.095 51.597 1.00 51.59 270 PHE A N 1
ATOM 2202 C CA . PHE A 1 270 ? -79.845 61.099 51.224 1.00 51.59 270 PHE A CA 1
ATOM 2203 C C . PHE A 1 270 ? -80.481 59.822 50.654 1.00 51.59 270 PHE A C 1
ATOM 2205 O O . PHE A 1 270 ? -80.038 59.324 49.622 1.00 51.59 270 PHE A O 1
ATOM 2212 N N . VAL A 1 271 ? -81.602 59.359 51.227 1.00 53.62 271 VAL A N 1
ATOM 2213 C CA . VAL A 1 271 ? -82.396 58.244 50.665 1.00 53.62 271 VAL A CA 1
ATOM 2214 C C . VAL A 1 271 ? -82.908 58.581 49.257 1.00 53.62 271 VAL A C 1
ATOM 2216 O O . VAL A 1 271 ? -82.929 57.722 48.378 1.00 53.62 271 VAL A O 1
ATOM 2219 N N . ARG A 1 272 ? -83.238 59.853 48.994 1.00 46.50 272 ARG A N 1
ATOM 2220 C CA . ARG A 1 272 ? -83.670 60.321 47.667 1.00 46.50 272 ARG A CA 1
ATOM 2221 C C . ARG A 1 272 ? -82.547 60.372 46.625 1.00 46.50 272 ARG A C 1
ATOM 2223 O O . ARG A 1 272 ? -82.836 60.241 45.441 1.00 46.50 272 ARG A O 1
ATOM 2230 N N . LEU A 1 273 ? -81.292 60.536 47.049 1.00 48.09 273 LEU A N 1
ATOM 2231 C CA . LEU A 1 273 ? -80.114 60.495 46.171 1.00 48.09 273 LEU A CA 1
ATOM 2232 C C . LEU A 1 273 ? -79.673 59.060 45.850 1.00 48.09 273 LEU A C 1
ATOM 2234 O O . LEU A 1 273 ? -79.159 58.814 44.765 1.00 48.09 273 LEU A O 1
ATOM 2238 N N . VAL A 1 274 ? -79.929 58.106 46.749 1.00 51.12 274 VAL A N 1
ATOM 2239 C CA . VAL A 1 274 ? -79.637 56.678 46.527 1.00 51.12 274 VAL A CA 1
ATOM 2240 C C . VAL A 1 274 ? -80.688 56.007 45.626 1.00 51.12 274 VAL A C 1
ATOM 2242 O O . VAL A 1 274 ? -80.382 55.028 44.952 1.00 51.12 274 VAL A O 1
ATOM 2245 N N . HIS A 1 275 ? -81.906 56.553 45.533 1.00 42.56 275 HIS A N 1
ATOM 2246 C CA . HIS A 1 275 ? -82.984 55.969 44.723 1.00 42.56 275 HIS A CA 1
ATOM 2247 C C . HIS A 1 275 ? -82.924 56.280 43.211 1.00 42.56 275 HIS A C 1
ATOM 2249 O O . HIS A 1 275 ? -83.766 55.782 42.462 1.00 42.56 275 HIS A O 1
ATOM 2255 N N . PHE A 1 276 ? -81.934 57.048 42.739 1.00 40.81 276 PHE A N 1
ATOM 2256 C CA . PHE A 1 276 ? -81.610 57.158 41.310 1.00 40.81 276 PHE A CA 1
ATOM 2257 C C . PHE A 1 276 ? -80.560 56.113 40.923 1.00 40.81 276 PHE A C 1
ATOM 2259 O O . PHE A 1 276 ? -79.405 56.420 40.634 1.00 40.81 276 PHE A O 1
ATOM 2266 N N . GLY A 1 277 ? -80.981 54.851 40.915 1.00 35.16 277 GLY A N 1
ATOM 2267 C CA . GLY A 1 277 ? -80.270 53.822 40.168 1.00 35.16 277 GLY A CA 1
ATOM 2268 C C . GLY A 1 277 ? -80.500 54.020 38.665 1.00 35.16 277 GLY A C 1
ATOM 2269 O O . GLY A 1 277 ? -81.650 54.198 38.257 1.00 35.16 277 GLY A O 1
ATOM 2270 N N . PRO A 1 278 ? -79.462 53.974 37.812 1.00 32.94 278 PRO A N 1
ATOM 2271 C CA . PRO A 1 278 ? -79.670 53.670 36.412 1.00 32.94 278 PRO A CA 1
ATOM 2272 C C . PRO A 1 278 ? -80.006 52.181 36.278 1.00 32.94 278 PRO A C 1
ATOM 2274 O O . PRO A 1 278 ? -79.297 51.294 36.754 1.00 32.94 278 PRO A O 1
ATOM 2277 N N . ILE A 1 279 ? -81.158 51.981 35.654 1.00 33.97 279 ILE A N 1
ATOM 2278 C CA . ILE A 1 279 ? -81.811 50.743 35.254 1.00 33.97 279 ILE A CA 1
ATOM 2279 C C . ILE A 1 279 ? -80.829 49.844 34.492 1.00 33.97 279 ILE A C 1
ATOM 2281 O O . ILE A 1 279 ? -80.159 50.278 33.556 1.00 33.97 279 ILE A O 1
ATOM 2285 N N . VAL A 1 280 ? -80.760 48.583 34.917 1.00 37.31 280 VAL A N 1
ATOM 2286 C CA . VAL A 1 280 ? -80.209 47.476 34.132 1.00 37.31 280 VAL A CA 1
ATOM 2287 C C . VAL A 1 280 ? -81.063 47.327 32.880 1.00 37.31 280 VAL A C 1
ATOM 2289 O O . VAL A 1 280 ? -82.253 47.053 33.008 1.00 37.31 280 VAL A O 1
ATOM 2292 N N . ASP A 1 281 ? -80.453 47.446 31.702 1.00 29.17 281 ASP A N 1
ATOM 2293 C CA . ASP A 1 281 ? -81.053 46.962 30.462 1.00 29.17 281 ASP A CA 1
ATOM 2294 C C . ASP A 1 281 ? -80.136 45.921 29.810 1.00 29.17 281 ASP A C 1
ATOM 2296 O O . ASP A 1 281 ? -78.935 46.131 29.612 1.00 29.17 281 ASP A O 1
ATOM 2300 N N . GLN A 1 282 ? -80.718 44.751 29.549 1.00 39.78 282 GLN A N 1
ATOM 2301 C CA . GLN A 1 282 ? -80.129 43.650 28.800 1.00 39.78 282 GLN A CA 1
ATOM 2302 C C . GLN A 1 282 ? -80.375 43.890 27.311 1.00 39.78 282 GLN A C 1
ATOM 2304 O O . GLN A 1 282 ? -81.517 43.780 26.896 1.00 39.78 282 GLN A O 1
ATOM 2309 N N . THR A 1 283 ? -79.337 44.076 26.496 1.00 30.34 283 THR A N 1
ATOM 2310 C CA . THR A 1 283 ? -79.332 43.655 25.079 1.00 30.34 283 THR A CA 1
ATOM 2311 C C . THR A 1 283 ? -77.910 43.721 24.529 1.00 30.34 283 THR A C 1
ATOM 2313 O O . THR A 1 283 ? -77.148 44.623 24.865 1.00 30.34 283 THR A O 1
ATOM 2316 N N . GLY A 1 284 ? -77.535 42.734 23.714 1.00 30.80 284 GLY A N 1
ATOM 2317 C CA . GLY A 1 284 ? -76.211 42.638 23.112 1.00 30.80 284 GLY A CA 1
ATOM 2318 C C . GLY A 1 284 ? -75.942 43.616 21.962 1.00 30.80 284 GLY A C 1
ATOM 2319 O O . GLY A 1 284 ? -76.807 44.376 21.544 1.00 30.80 284 GLY A O 1
ATOM 2320 N N . GLN A 1 285 ? -74.738 43.437 21.409 1.00 25.23 285 GLN A N 1
ATOM 2321 C CA . GLN A 1 285 ? -74.243 43.867 20.094 1.00 25.23 285 GLN A CA 1
ATOM 2322 C C . GLN A 1 285 ? -73.469 45.203 19.975 1.00 25.23 285 GLN A C 1
ATOM 2324 O O . GLN A 1 285 ? -73.976 46.286 20.222 1.00 25.23 285 GLN A O 1
ATOM 2329 N N . MET A 1 286 ? -72.201 45.010 19.576 1.00 30.28 286 MET A N 1
ATOM 2330 C CA . MET A 1 286 ? -71.293 45.756 18.683 1.00 30.28 286 MET A CA 1
ATOM 2331 C C . MET A 1 286 ? -71.456 47.269 18.413 1.00 30.28 286 MET A C 1
ATOM 2333 O O . MET A 1 286 ? -72.477 47.734 17.927 1.00 30.28 286 MET A O 1
ATOM 2337 N N . ASP A 1 287 ? -70.295 47.928 18.536 1.00 24.88 287 ASP A N 1
ATOM 2338 C CA . ASP A 1 287 ? -69.646 48.836 17.570 1.00 24.88 287 ASP A CA 1
ATOM 2339 C C . ASP A 1 287 ? -69.391 50.316 17.923 1.00 24.88 287 ASP A C 1
ATOM 2341 O O . ASP A 1 287 ? -70.256 51.084 18.323 1.00 24.88 287 ASP A O 1
ATOM 2345 N N . LEU A 1 288 ? -68.130 50.665 17.622 1.00 27.44 288 LEU A N 1
ATOM 2346 C CA . LEU A 1 288 ? -67.562 51.929 17.141 1.00 27.44 288 LEU A CA 1
ATOM 2347 C C . LEU A 1 288 ? -67.422 53.164 18.065 1.00 27.44 288 LEU A C 1
ATOM 2349 O O . LEU A 1 288 ? -68.333 53.945 18.285 1.00 27.44 288 LEU A O 1
ATOM 2353 N N . HIS A 1 289 ? -66.146 53.406 18.402 1.00 26.19 289 HIS A N 1
ATOM 2354 C CA . HIS A 1 289 ? -65.400 54.656 18.168 1.00 26.19 289 HIS A CA 1
ATOM 2355 C C . HIS A 1 289 ? -65.877 55.955 18.870 1.00 26.19 289 HIS A C 1
ATOM 2357 O O . HIS A 1 289 ? -66.797 56.606 18.405 1.00 26.19 289 HIS A O 1
ATOM 2363 N N . SER A 1 290 ? -65.147 56.343 19.939 1.00 25.88 290 SER A N 1
ATOM 2364 C CA . SER A 1 290 ? -64.408 57.623 20.174 1.00 25.88 290 SER A CA 1
ATOM 2365 C C . SER A 1 290 ? -64.972 58.960 19.624 1.00 25.88 290 SER A C 1
ATOM 2367 O O . SER A 1 290 ? -65.505 58.934 18.521 1.00 25.88 290 SER A O 1
ATOM 2369 N N . PRO A 1 291 ? -64.664 60.174 20.169 1.00 47.44 291 PRO A N 1
ATOM 2370 C CA . PRO A 1 291 ? -63.873 60.579 21.355 1.00 47.44 291 PRO A CA 1
ATOM 2371 C C . PRO A 1 291 ? -64.514 61.762 22.156 1.00 47.44 291 PRO A C 1
ATOM 2373 O O . PRO A 1 291 ? -65.611 62.214 21.862 1.00 47.44 291 PRO A O 1
ATOM 2376 N N . GLN A 1 292 ? -63.706 62.363 23.049 1.00 28.05 292 GLN A N 1
ATOM 2377 C CA . GLN A 1 292 ? -63.777 63.746 23.585 1.00 28.05 292 GLN A CA 1
ATOM 2378 C C . GLN A 1 292 ? -64.717 63.906 24.792 1.00 28.05 292 GLN A C 1
ATOM 2380 O O . GLN A 1 292 ? -65.866 63.509 24.750 1.00 28.05 292 GLN A O 1
ATOM 2385 N N . SER A 1 293 ? -64.314 64.429 25.950 1.00 28.75 293 SER A N 1
ATOM 2386 C CA . SER A 1 293 ? -63.289 65.421 26.311 1.00 28.75 293 SER A CA 1
ATOM 2387 C C . SER A 1 293 ? -62.996 65.264 27.821 1.00 28.75 293 SER A C 1
ATOM 2389 O O . SER A 1 293 ? -63.928 65.136 28.606 1.00 28.75 293 SER A O 1
ATOM 2391 N N . LEU A 1 294 ? -61.745 65.091 28.283 1.00 32.88 294 LEU A N 1
ATOM 2392 C CA . LEU A 1 294 ? -60.822 66.176 28.690 1.00 32.88 294 LEU A CA 1
ATOM 2393 C C . LEU A 1 294 ? -61.560 67.233 29.546 1.00 32.88 294 LEU A C 1
ATOM 2395 O O . LEU A 1 294 ? -62.461 67.883 29.044 1.00 32.88 294 LEU A O 1
ATOM 2399 N N . LYS A 1 295 ? -61.189 67.548 30.793 1.00 31.12 295 LYS A N 1
ATOM 2400 C CA . LYS A 1 295 ? -59.852 67.958 31.259 1.00 31.12 295 LYS A CA 1
ATOM 2401 C C . LYS A 1 295 ? -59.990 68.467 32.716 1.00 31.12 295 LYS A C 1
ATOM 2403 O O . LYS A 1 295 ? -61.054 68.974 33.050 1.00 31.12 295 LYS A O 1
ATOM 2408 N N . VAL A 1 296 ? -58.875 68.477 33.469 1.00 32.75 296 VAL A N 1
ATOM 2409 C CA . VAL A 1 296 ? -58.619 69.278 34.704 1.00 32.75 296 VAL A CA 1
ATOM 2410 C C . VAL A 1 296 ? -59.267 68.687 35.981 1.00 32.75 296 VAL A C 1
ATOM 2412 O O . VAL A 1 296 ? -60.473 68.528 36.014 1.00 32.75 296 VAL A O 1
ATOM 2415 N N . LEU A 1 297 ? -58.625 68.289 37.090 1.00 35.19 297 LEU A N 1
ATOM 2416 C CA . LEU A 1 297 ? -57.295 68.404 37.726 1.00 35.19 297 LEU A CA 1
ATOM 2417 C C . LEU A 1 297 ? -56.949 67.010 38.312 1.00 35.19 297 LEU A C 1
ATOM 2419 O O . LEU A 1 297 ? -57.840 66.340 38.814 1.00 35.19 297 LEU A O 1
ATOM 2423 N N . SER A 1 298 ? -55.753 66.414 38.306 1.00 31.48 298 SER A N 1
ATOM 2424 C CA . SER A 1 298 ? -54.379 66.881 38.548 1.00 31.48 298 SER A CA 1
ATOM 2425 C C . SER A 1 298 ? -54.156 67.608 39.881 1.00 31.48 298 SER A C 1
ATOM 2427 O O . SER A 1 298 ? -53.870 68.798 39.885 1.00 31.48 298 SER A O 1
ATOM 2429 N N . SER A 1 299 ? -54.215 66.882 41.002 1.00 31.91 299 SER A N 1
ATOM 2430 C CA . SER A 1 299 ? -53.260 67.082 42.108 1.00 31.91 299 SER A CA 1
ATOM 2431 C C . SER A 1 299 ? -53.334 65.934 43.125 1.00 31.91 299 SER A C 1
ATOM 2433 O O . SER A 1 299 ? -54.076 66.015 44.093 1.00 31.91 299 SER A O 1
ATOM 2435 N N . HIS A 1 300 ? -52.638 64.826 42.842 1.00 32.38 300 HIS A N 1
ATOM 2436 C CA . HIS A 1 300 ? -52.004 63.906 43.813 1.00 32.38 300 HIS A CA 1
ATOM 2437 C C . HIS A 1 300 ? -51.455 62.685 43.052 1.00 32.38 300 HIS A C 1
ATOM 2439 O O . HIS A 1 300 ? -51.935 61.558 43.159 1.00 32.38 300 HIS A O 1
ATOM 2445 N N . ARG A 1 301 ? -50.459 62.922 42.195 1.00 38.28 301 ARG A N 1
ATOM 2446 C CA . ARG A 1 301 ? -49.643 61.860 41.599 1.00 38.28 301 ARG A CA 1
ATOM 2447 C C . ARG A 1 301 ? -48.258 61.964 42.215 1.00 38.28 301 ARG A C 1
ATOM 2449 O O . ARG A 1 301 ? -47.360 62.505 41.598 1.00 38.28 301 ARG A O 1
ATOM 2456 N N . ASP A 1 302 ? -48.131 61.459 43.430 1.00 39.28 302 ASP A N 1
ATOM 2457 C CA . ASP A 1 302 ? -46.860 60.981 43.960 1.00 39.28 302 ASP A CA 1
ATOM 2458 C C . ASP A 1 302 ? -47.154 59.958 45.061 1.00 39.28 302 ASP A C 1
ATOM 2460 O O . ASP A 1 302 ? -48.105 60.130 45.815 1.00 39.28 302 ASP A O 1
ATOM 2464 N N . GLN A 1 303 ? -46.359 58.883 45.106 1.00 39.59 303 GLN A N 1
ATOM 2465 C CA . GLN A 1 303 ? -46.414 57.713 46.016 1.00 39.59 303 GLN A CA 1
ATOM 2466 C C . GLN A 1 303 ? -47.015 56.370 45.531 1.00 39.59 303 GLN A C 1
ATOM 2468 O O . GLN A 1 303 ? -47.106 55.438 46.325 1.00 39.59 303 GLN A O 1
ATOM 2473 N N . ARG A 1 304 ? -47.300 56.149 44.236 1.00 38.72 304 ARG A N 1
ATOM 2474 C CA . ARG A 1 304 ? -47.573 54.778 43.705 1.00 38.72 304 ARG A CA 1
ATOM 2475 C C . ARG A 1 304 ? -46.514 54.211 42.747 1.00 38.72 304 ARG A C 1
ATOM 2477 O O . ARG A 1 304 ? -46.754 53.194 42.107 1.00 38.72 304 ARG A O 1
ATOM 2484 N N . GLY A 1 305 ? -45.330 54.819 42.677 1.00 38.97 305 GLY A N 1
ATOM 2485 C CA . GLY A 1 305 ? -44.224 54.343 41.831 1.00 38.97 305 GLY A CA 1
ATOM 2486 C C . GLY A 1 305 ? -43.345 53.245 42.448 1.00 38.97 305 GLY A C 1
ATOM 2487 O O . GLY A 1 305 ? -42.641 52.558 41.717 1.00 38.97 305 GLY A O 1
ATOM 2488 N N . ASN A 1 306 ? -43.387 53.036 43.770 1.00 38.88 306 ASN A N 1
ATOM 2489 C CA . ASN A 1 306 ? -42.333 52.271 44.458 1.00 38.88 306 ASN A CA 1
ATOM 2490 C C . ASN A 1 306 ? -42.716 50.841 44.896 1.00 38.88 306 ASN A C 1
ATOM 2492 O O . ASN A 1 306 ? -41.904 50.136 45.480 1.00 38.88 306 ASN A O 1
ATOM 2496 N N . LEU A 1 307 ? -43.941 50.381 44.607 1.00 41.56 307 LEU A N 1
ATOM 2497 C CA . LEU A 1 307 ? -44.394 49.016 44.939 1.00 41.56 307 LEU A CA 1
ATOM 2498 C C . LEU A 1 307 ? -44.500 48.076 43.728 1.00 41.56 307 LEU A C 1
ATOM 2500 O O . LEU A 1 307 ? -44.641 46.867 43.910 1.00 41.56 307 LEU A O 1
ATOM 2504 N N . HIS A 1 308 ? -44.410 48.598 42.499 1.00 44.91 308 HIS A N 1
ATOM 2505 C CA . HIS A 1 308 ? -44.473 47.775 41.285 1.00 44.91 308 HIS A CA 1
ATOM 2506 C C . HIS A 1 308 ? -43.091 47.279 40.826 1.00 44.91 308 HIS A C 1
ATOM 2508 O O . HIS A 1 308 ? -42.979 46.134 40.394 1.00 44.91 308 HIS A O 1
ATOM 2514 N N . ASN A 1 309 ? -42.023 48.059 41.041 1.00 42.41 309 ASN A N 1
ATOM 2515 C CA . ASN A 1 309 ? -40.653 47.621 40.733 1.00 42.41 309 ASN A CA 1
ATOM 2516 C C . ASN A 1 309 ? -40.158 46.496 41.657 1.00 42.41 309 ASN A C 1
ATOM 2518 O O . ASN A 1 309 ? -39.450 45.598 41.208 1.00 42.41 309 ASN A O 1
ATOM 2522 N N . SER A 1 310 ? -40.585 46.473 42.922 1.00 43.78 310 SER A N 1
ATOM 2523 C CA . SER A 1 310 ? -40.135 45.459 43.888 1.00 43.78 310 SER A CA 1
ATOM 2524 C C . SER A 1 310 ? -40.779 44.084 43.670 1.00 43.78 310 SER A C 1
ATOM 2526 O O . SER A 1 310 ? -40.176 43.067 44.001 1.00 43.78 310 SER A O 1
ATOM 2528 N N . ARG A 1 311 ? -41.984 44.026 43.080 1.00 48.72 311 ARG A N 1
ATOM 2529 C CA . ARG A 1 311 ? -42.639 42.752 42.726 1.00 48.72 311 ARG A CA 1
ATOM 2530 C C . ARG A 1 311 ? -42.131 42.174 41.405 1.00 48.72 311 ARG A C 1
ATOM 2532 O O . ARG A 1 311 ? -42.017 40.959 41.309 1.00 48.72 311 ARG A O 1
ATOM 2539 N N . LEU A 1 312 ? -41.752 43.014 40.437 1.00 46.66 312 LEU A N 1
ATOM 2540 C CA . LEU A 1 312 ? -41.135 42.543 39.190 1.00 46.66 312 LEU A CA 1
ATOM 2541 C C . LEU A 1 312 ? -39.705 42.002 39.408 1.00 46.66 312 LEU A C 1
ATOM 2543 O O . LEU A 1 312 ? -39.304 41.048 38.747 1.00 46.66 312 LEU A O 1
ATOM 2547 N N . ALA A 1 313 ? -38.950 42.560 40.363 1.00 48.06 313 ALA A N 1
ATOM 2548 C CA . ALA A 1 313 ? -37.592 42.105 40.685 1.00 48.06 313 ALA A CA 1
ATOM 2549 C C . ALA A 1 313 ? -37.545 40.743 41.417 1.00 48.06 313 ALA A C 1
ATOM 2551 O O . ALA A 1 313 ? -36.581 39.987 41.268 1.00 48.06 313 ALA A O 1
ATOM 2552 N N . LEU A 1 314 ? -38.587 40.400 42.184 1.00 49.12 314 LEU A N 1
ATOM 2553 C CA . LEU A 1 314 ? -38.678 39.104 42.870 1.00 49.12 314 LEU A CA 1
ATOM 2554 C C . LEU A 1 314 ? -39.122 37.969 41.935 1.00 49.12 314 LEU A C 1
ATOM 2556 O O . LEU A 1 314 ? -38.652 36.847 42.088 1.00 49.12 314 LEU A O 1
ATOM 2560 N N . ASP A 1 315 ? -39.945 38.261 40.926 1.00 48.84 315 ASP A N 1
ATOM 2561 C CA . ASP A 1 315 ? -40.410 37.242 39.975 1.00 48.84 315 ASP A CA 1
ATOM 2562 C C . ASP A 1 315 ? -39.352 36.934 38.894 1.00 48.84 315 ASP A C 1
ATOM 2564 O O . ASP A 1 315 ? -39.138 35.781 38.522 1.00 48.84 315 ASP A O 1
ATOM 2568 N N . GLN A 1 316 ? -38.572 37.938 38.458 1.00 47.69 316 GLN A N 1
ATOM 2569 C CA . GLN A 1 316 ? -37.455 37.701 37.531 1.00 47.69 316 GLN A CA 1
ATOM 2570 C C . GLN A 1 316 ? -36.265 36.974 38.173 1.00 47.69 316 GLN A C 1
ATOM 2572 O O . GLN A 1 316 ? -35.567 36.227 37.487 1.00 47.69 316 GLN A O 1
ATOM 2577 N N . SER A 1 317 ? -36.027 37.141 39.478 1.00 47.97 317 SER A N 1
ATOM 2578 C CA . SER A 1 317 ? -34.926 36.444 40.157 1.00 47.97 317 SER A CA 1
ATOM 2579 C C . SER A 1 317 ? -35.218 34.959 40.395 1.00 47.97 317 SER A C 1
ATOM 2581 O O . SER A 1 317 ? -34.285 34.158 40.344 1.00 47.97 317 SER A O 1
ATOM 2583 N N . LEU A 1 318 ? -36.488 34.565 40.556 1.00 49.22 318 LEU A N 1
ATOM 2584 C CA . LEU A 1 318 ? -36.872 33.160 40.734 1.00 49.22 318 LEU A CA 1
ATOM 2585 C C . LEU A 1 318 ? -36.745 32.349 39.431 1.00 49.22 318 LEU A C 1
ATOM 2587 O O . LEU A 1 318 ? -36.210 31.241 39.440 1.00 49.22 318 LEU A O 1
ATOM 2591 N N . VAL A 1 319 ? -37.141 32.932 38.292 1.00 52.31 319 VAL A N 1
ATOM 2592 C CA . VAL A 1 319 ? -37.040 32.281 36.970 1.00 52.31 319 VAL A CA 1
ATOM 2593 C C . VAL A 1 319 ? -35.578 32.131 36.523 1.00 52.31 319 VAL A C 1
ATOM 2595 O O . VAL A 1 319 ? -35.195 31.103 35.963 1.00 52.31 319 VAL A O 1
ATOM 2598 N N . VAL A 1 320 ? -34.718 33.111 36.825 1.00 50.72 320 VAL A N 1
ATOM 2599 C CA . VAL A 1 320 ? -33.272 33.012 36.550 1.00 50.72 320 VAL A CA 1
ATOM 2600 C C . VAL A 1 320 ? -32.602 31.959 37.443 1.00 50.72 320 VAL A C 1
ATOM 2602 O O . VAL A 1 320 ? -31.676 31.284 36.989 1.00 50.72 320 VAL A O 1
ATOM 2605 N N . LEU A 1 321 ? -33.081 31.750 38.676 1.00 48.41 321 LEU A N 1
ATOM 2606 C CA . LEU A 1 321 ? -32.548 30.717 39.569 1.00 48.41 321 LEU A CA 1
ATOM 2607 C C . LEU A 1 321 ? -32.900 29.295 39.096 1.00 48.41 321 LEU A C 1
ATOM 2609 O O . LEU A 1 321 ? -32.029 28.423 39.119 1.00 48.41 321 LEU A O 1
ATOM 2613 N N . GLU A 1 322 ? -34.124 29.066 38.606 1.00 52.41 322 GLU A N 1
ATOM 2614 C CA . GLU A 1 322 ? -34.536 27.749 38.093 1.00 52.41 322 GLU A CA 1
ATOM 2615 C C . GLU A 1 322 ? -33.863 27.390 36.761 1.00 52.41 322 GLU A C 1
ATOM 2617 O O . GLU A 1 322 ? -33.375 26.268 36.600 1.00 52.41 322 GLU A O 1
ATOM 2622 N N . ILE A 1 323 ? -33.712 28.347 35.837 1.00 50.50 323 ILE A N 1
ATOM 2623 C CA . ILE A 1 323 ? -32.971 28.120 34.582 1.00 50.50 323 ILE A CA 1
ATOM 2624 C C . ILE A 1 323 ? -31.481 27.842 34.876 1.00 50.50 323 ILE A C 1
ATOM 2626 O O . ILE A 1 323 ? -30.846 27.016 34.210 1.00 50.50 323 ILE A O 1
ATOM 2630 N N . CYS A 1 324 ? -30.916 28.460 35.920 1.00 45.94 324 CYS A N 1
ATOM 2631 C CA . CYS A 1 324 ? -29.529 28.239 36.337 1.00 45.94 324 CYS A CA 1
ATOM 2632 C C . CYS A 1 324 ? -29.330 26.897 37.079 1.00 45.94 324 CYS A C 1
ATOM 2634 O O . CYS A 1 324 ? -28.275 26.271 36.931 1.00 45.94 324 CYS A O 1
ATOM 2636 N N . GLN A 1 325 ? -30.338 26.391 37.804 1.00 46.78 325 GLN A N 1
ATOM 2637 C CA . GLN A 1 325 ? -30.305 25.039 38.383 1.00 46.78 325 GLN A CA 1
ATOM 2638 C C . GLN A 1 325 ? -30.452 23.936 37.322 1.00 46.78 325 GLN A C 1
ATOM 2640 O O . GLN A 1 325 ? -29.707 22.953 37.365 1.00 46.78 325 GLN A O 1
ATOM 2645 N N . MET A 1 326 ? -31.306 24.126 36.312 1.00 48.00 326 MET A N 1
ATOM 2646 C CA . MET A 1 326 ? -31.452 23.189 35.186 1.00 48.00 326 MET A CA 1
ATOM 2647 C C . MET A 1 326 ? -30.175 23.098 34.329 1.00 48.00 326 MET A C 1
ATOM 2649 O O . MET A 1 326 ? -29.744 22.006 33.948 1.00 48.00 326 MET A O 1
ATOM 2653 N N . SER A 1 327 ? -29.488 24.224 34.101 1.00 48.12 327 SER A N 1
ATOM 2654 C CA . SER A 1 327 ? -28.231 24.245 33.337 1.00 48.12 327 SER A CA 1
ATOM 2655 C C . SER A 1 327 ? -27.047 23.620 34.103 1.00 48.12 327 SER A C 1
ATOM 2657 O O . SER A 1 327 ? -26.210 22.935 33.508 1.00 48.12 327 SER A O 1
ATOM 2659 N N . ARG A 1 328 ? -27.005 23.739 35.444 1.00 45.75 328 ARG A N 1
ATOM 2660 C CA . ARG A 1 328 ? -26.008 23.036 36.284 1.00 45.75 328 ARG A CA 1
ATOM 2661 C C . ARG A 1 328 ? -26.219 21.522 36.327 1.00 45.75 328 ARG A C 1
ATOM 2663 O O . ARG A 1 328 ? -25.232 20.786 36.374 1.00 45.75 328 ARG A O 1
ATOM 2670 N N . PHE A 1 329 ? -27.460 21.042 36.246 1.00 43.50 329 PHE A N 1
ATOM 2671 C CA . PHE A 1 329 ? -27.740 19.603 36.192 1.00 43.50 329 PHE A CA 1
ATOM 2672 C C . PHE A 1 329 ? -27.308 18.984 34.847 1.00 43.50 329 PHE A C 1
ATOM 2674 O O . PHE A 1 329 ? -26.716 17.904 34.812 1.00 43.50 329 PHE A O 1
ATOM 2681 N N . HIS A 1 330 ? -27.479 19.715 33.740 1.00 45.31 330 HIS A N 1
ATOM 2682 C CA . HIS A 1 330 ? -27.050 19.267 32.409 1.00 45.31 330 HIS A CA 1
ATOM 2683 C C . HIS A 1 330 ? -25.525 19.385 32.175 1.00 45.31 330 HIS A C 1
ATOM 2685 O O . HIS A 1 330 ? -24.951 18.607 31.408 1.00 45.31 330 HIS A O 1
ATOM 2691 N N . ALA A 1 331 ? -24.836 20.304 32.865 1.00 46.72 331 ALA A N 1
ATOM 2692 C CA . ALA A 1 331 ? -23.371 20.393 32.856 1.00 46.72 331 ALA A CA 1
ATOM 2693 C C . ALA A 1 331 ? -22.693 19.305 33.719 1.00 46.72 331 ALA A C 1
ATOM 2695 O O . ALA A 1 331 ? -21.640 18.790 33.339 1.00 46.72 331 ALA A O 1
ATOM 2696 N N . SER A 1 332 ? -23.316 18.885 34.828 1.00 44.34 332 SER A N 1
ATOM 2697 C CA . SER A 1 332 ? -22.789 17.819 35.698 1.00 44.34 332 SER A CA 1
ATOM 2698 C C . SER A 1 332 ? -22.742 16.449 34.994 1.00 44.34 332 SER A C 1
ATOM 2700 O O . SER A 1 332 ? -21.752 15.725 35.100 1.00 44.34 332 SER A O 1
ATOM 2702 N N . HIS A 1 333 ? -23.732 16.134 34.148 1.00 44.78 333 HIS A N 1
ATOM 2703 C CA . HIS A 1 333 ? -23.733 14.893 33.356 1.00 44.78 333 HIS A CA 1
ATOM 2704 C C . HIS A 1 333 ? -22.697 14.859 32.219 1.00 44.78 333 HIS A C 1
ATOM 2706 O O . HIS A 1 333 ? -22.325 13.776 31.769 1.00 44.78 333 HIS A O 1
ATOM 2712 N N . ARG A 1 334 ? -22.179 16.013 31.772 1.00 44.53 334 ARG A N 1
ATOM 2713 C CA . ARG A 1 334 ? -21.128 16.074 30.740 1.00 44.53 334 ARG A CA 1
ATOM 2714 C C . ARG A 1 334 ? -19.705 16.014 31.313 1.00 44.53 334 ARG A C 1
ATOM 2716 O O . ARG A 1 334 ? -18.796 15.592 30.607 1.00 44.53 334 ARG A O 1
ATOM 2723 N N . CYS A 1 335 ? -19.520 16.344 32.594 1.00 44.72 335 CYS A N 1
ATOM 2724 C CA . CYS A 1 335 ? -18.222 16.272 33.282 1.00 44.72 335 CYS A CA 1
ATOM 2725 C C . CYS A 1 335 ? -17.948 14.933 33.995 1.00 44.72 335 CYS A C 1
ATOM 2727 O O . CYS A 1 335 ? -16.805 14.661 34.354 1.00 44.72 335 CYS A O 1
ATOM 2729 N N . LEU A 1 336 ? -18.953 14.065 34.157 1.00 43.44 336 LEU A N 1
ATOM 2730 C CA . LEU A 1 336 ? -18.760 12.688 34.641 1.00 43.44 336 LEU A CA 1
ATOM 2731 C C . LEU A 1 336 ? -18.397 11.690 33.521 1.00 43.44 336 LEU A C 1
ATOM 2733 O O . LEU A 1 336 ? -17.975 10.576 33.812 1.00 43.44 336 LEU A O 1
ATOM 2737 N N . GLY A 1 337 ? -18.481 12.097 32.247 1.00 45.22 337 GLY A N 1
ATOM 2738 C CA . GLY A 1 337 ? -18.108 11.274 31.087 1.00 45.22 337 GLY A CA 1
ATOM 2739 C C . GLY A 1 337 ? -16.640 11.371 30.643 1.00 45.22 337 GLY A C 1
ATOM 2740 O O . GLY A 1 337 ? -16.213 10.585 29.805 1.00 45.22 337 GLY A O 1
ATOM 2741 N N . THR A 1 338 ? -15.848 12.304 31.182 1.00 47.34 338 THR A N 1
ATOM 2742 C CA . THR A 1 338 ? -14.450 12.536 30.751 1.00 47.34 338 THR A CA 1
ATOM 2743 C C . THR A 1 338 ? -13.406 12.232 31.825 1.00 47.34 338 THR A C 1
ATOM 2745 O O . THR A 1 338 ? -12.213 12.404 31.591 1.00 47.34 338 THR A O 1
ATOM 2748 N N . ARG A 1 339 ? -13.820 11.715 32.989 1.00 44.53 339 ARG A N 1
ATOM 2749 C CA . ARG A 1 339 ? -12.916 11.353 34.096 1.00 44.53 339 ARG A CA 1
ATOM 2750 C C . ARG A 1 339 ? -12.606 9.856 34.207 1.00 44.53 339 ARG A C 1
ATOM 2752 O O . ARG A 1 339 ? -12.012 9.443 35.192 1.00 44.53 339 ARG A O 1
ATOM 2759 N N . ASN A 1 340 ? -12.946 9.078 33.176 1.00 44.94 340 ASN A N 1
ATOM 2760 C CA . ASN A 1 340 ? -12.612 7.654 33.055 1.00 44.94 340 ASN A CA 1
ATOM 2761 C C . ASN A 1 340 ? -11.701 7.352 31.848 1.00 44.94 340 ASN A C 1
ATOM 2763 O O . ASN A 1 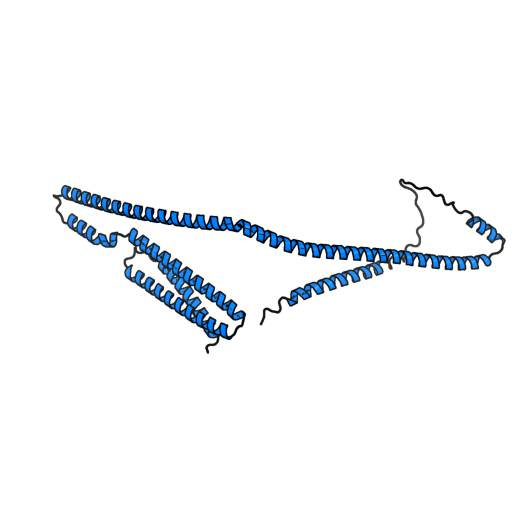340 ? -11.786 6.292 31.240 1.00 44.94 340 ASN A O 1
ATOM 2767 N N . MET A 1 341 ? -10.829 8.302 31.490 1.00 46.78 341 MET A N 1
ATOM 2768 C CA . MET A 1 341 ? -9.717 8.106 30.547 1.00 46.78 341 MET A CA 1
ATOM 2769 C C . MET A 1 341 ? -8.454 8.818 31.047 1.00 46.78 341 MET A C 1
ATOM 2771 O O . MET A 1 341 ? -7.876 9.654 30.364 1.00 46.78 341 MET A O 1
ATOM 2775 N N . ALA A 1 342 ? -8.052 8.523 32.283 1.00 46.94 342 ALA A N 1
ATOM 2776 C CA . ALA A 1 342 ? -6.727 8.854 32.809 1.00 46.94 342 ALA A CA 1
ATOM 2777 C C . ALA A 1 342 ? -6.381 7.963 34.019 1.00 46.94 342 ALA A C 1
ATOM 2779 O O . ALA A 1 342 ? -6.081 8.444 35.107 1.00 46.94 342 ALA A O 1
ATOM 2780 N N . SER A 1 343 ? -6.421 6.647 33.827 1.00 37.91 343 SER A N 1
ATOM 2781 C CA . SER A 1 343 ? -5.612 5.665 34.563 1.00 37.91 343 SER A CA 1
ATOM 2782 C C . SER A 1 343 ? -5.403 4.440 33.702 1.00 37.91 343 SER A C 1
ATOM 2784 O O . SER A 1 343 ? -6.266 4.219 32.826 1.00 37.91 343 SER A O 1
#

Organism: Blastocystis hominis (NCBI:txid12968)

Radius of gyration: 52.36 Å; chains: 1; bounding box: 127×80×117 Å

Foldseek 3Di:
DDDLVVLVVVLVVLLVVLVVLLVVLLVLLVPDDPPDPCNPVSVVVSVVSLVVNVVSLVVSVVSLVVLVVVCVVVVDVVSVVVSVVSVVSSVVSVVSSVVSVVSNVVVVVVCVVVPVPVVPVVVVVVVVVVLVPDDPVCPVVSVVVVVVVVVVVVVVVVVVVVVVVVVVVVVVVVVVVVVVVVVVVVVVVVVCVVVVVVVVVVVVVVVVVVVVVVVVVVVVVVVVVVVVVVVVVVVVVVVVVVVVVVVVVVVVVVVVVVLVPDDPVVNVVVVVVVPPDDDDDDDDDDDDDDDDDDDDDDDDPDDPPPPPVVVVVVVVVVVVVVVVVVVVVVVVVVVVVPVPPDD

Secondary structure (DSSP, 8-state):
---HHHHHHHHHHHHHHHHHHHHHHHHHHHH--TTSS-HHHHHHHHHHHHHHHHHHHHHHHHHHHHHHHHHHHH--HHHHHHHHHHHHHHHHHHHHHHHHHHHHHHHHHHHHHH-THHHHHHHHHHHHHHHHTS-GGGHHHHHHHHHHHHHHHHHHHHHHHHHHHHHHHHHHHHHHHHHHHHHHHHHHHHTTHHHHHHHHHHHHHHHHHHHHHHHHHHHHHHHHHHHHHHHHHHHHHHHHHHHHHHHHHHHHHHHHHHHTTS-HHHHHHHHHHHT-PPPP----------------------SSSTTTHHHHHHHHHHHHHHHHHHHHHHHHHHHSSSSSS--

pLDDT: mean 70.73, std 20.05, range [24.88, 96.06]

InterPro domains:
  IPR023601 Golgi SNAP receptor complex, subunit 1 [PTHR21094] (2-231)